Protein AF-0000000067436167 (afdb_homodimer)

pLDDT: mean 97.57, std 2.65, range [76.56, 98.94]

InterPro domains:
  IPR011008 Dimeric alpha-beta barrel [SSF54909] (1-97)
  IPR051807 Secondary metabolite biosynthesis-associated protein [PTHR33606] (2-101)

Organism: Komagataella phaffii (strain GS115 / ATCC 20864) (NCBI:txid644223)

Secondary structure (DSSP, 8-state):
-EEEEEEEEBPTT---GGGHHHHHHTHHHHHHTTSEEEEEEEEEEE-TTS-EEEEEEEEEEEEESSHHHHHHHHHTSHHHHTT-B-GGG-EEEEEEEEEE--BPPP-/-EEEEEEEEBPTT---GGGHHHHHHTHHHHHHTTSEEEEEEEEEEE-TTS-EEEEEEEEEEEEESSHHHHHHHHHTSHHHHTT-B-GGG-EEEEEEEEEE--BPPP-

Solvent-accessible surface area (backbone atoms only — not comparable to full-atom values): 11418 Å² total; per-residue (Å²): 129,34,38,30,38,35,40,33,38,45,36,88,92,58,77,65,71,86,53,40,68,64,45,56,64,53,46,59,62,38,43,72,73,54,34,40,42,28,34,29,40,27,19,76,32,61,45,97,87,66,42,75,32,62,81,37,31,37,37,37,30,34,51,32,82,42,71,65,55,47,50,52,58,54,52,69,36,58,47,40,70,70,61,34,36,33,70,92,71,46,46,74,26,35,33,50,75,49,32,27,53,61,38,70,64,83,130,128,35,40,30,39,35,41,35,37,45,36,89,91,59,78,64,71,85,52,39,68,64,45,57,64,51,46,59,62,36,43,72,72,54,34,40,43,28,35,29,38,28,18,75,34,60,44,99,87,66,41,74,32,62,82,39,32,35,37,36,30,35,51,32,82,42,71,66,56,47,51,52,58,54,52,69,36,58,46,40,69,69,60,33,35,34,69,92,72,46,46,72,25,36,36,51,73,50,34,28,53,60,38,72,63,84,131

Radius of gyration: 16.65 Å; Cα contacts (8 Å, |Δi|>4): 448; chains: 2; bounding box: 46×45×44 Å

Sequence (214 aa):
MVEWLAIVYDKPGTDRTELRPLHLKDIPPAVESGIVTNAGAIYHGLDFEGKPSEFAGSAFNLVADTKEEALEFLKKDVYAKSGIWDVDNILIFPYGCAYRKGKDLPKMVEWLAIVYDKPGTDRTELRPLHLKDIPPAVESGIVTNAGAIYHGLDFEGKPSEFAGSAFNLVADTKEEALEFLKKDVYAKSGIWDVDNILIFPYGCAYRKGKDLPK

Foldseek 3Di:
DFKKKKWWFFDPPDDCVVCVVVQVVVVVVCVVVVFWDDKDWDAPAADPVRHGDHTGTMMTIGDDPDPVVVLVVVCPGPCNVVRGTPSVPMDMDGDDDPDDDDDDDDD/DFKKKKWWFFDPPDDCVVCVVVQVVVVVVCVVVVFWDDKDWDAPAADPVRHGDHTGTMMTIGDDPDPVVVLVVVCPGPCNVVRGTPSVPMDMDGDDDPDDDDDDDDD

Nearest PDB structures (foldseek):
  1mwq-assembly1_A  TM=8.202E-01  e=3.393E-07  Haemophilus influenzae
  4lbp-assembly1_A  TM=8.024E-01  e=1.086E-05  Burkholderia cepacia
  2ftr-assembly1_B  TM=4.428E-01  e=9.961E-04  Halalkalibacterium halodurans C-125
  1q53-assembly1_B  TM=4.754E-01  e=4.136E-03  Arabidopsis thaliana
  5xzq-assembly2_D  TM=4.438E-01  e=3.393E-02  Passiflora edulis

Structure (mmCIF, N/CA/C/O backbone):
data_AF-0000000067436167-model_v1
#
loop_
_entity.id
_entity.type
_entity.pdbx_description
1 polymer 'YCII-related domain-containing protein'
#
loop_
_atom_site.group_PDB
_atom_site.id
_atom_site.type_symbol
_atom_site.label_atom_id
_atom_site.label_alt_id
_atom_site.label_comp_id
_atom_site.label_asym_id
_atom_site.label_entity_id
_atom_site.label_seq_id
_atom_site.pdbx_PDB_ins_code
_atom_site.Cartn_x
_atom_site.Cartn_y
_atom_site.Cartn_z
_atom_site.occupancy
_atom_site.B_iso_or_equiv
_atom_site.auth_seq_id
_atom_site.auth_comp_id
_atom_site.auth_asym_id
_atom_site.auth_atom_id
_atom_site.pdbx_PDB_model_num
ATOM 1 N N . MET A 1 1 ? -18.641 2.875 -2.992 1 87.75 1 MET A N 1
ATOM 2 C CA . MET A 1 1 ? -17.5 1.962 -3.125 1 87.75 1 MET A CA 1
ATOM 3 C C . MET A 1 1 ? -16.297 2.48 -2.359 1 87.75 1 MET A C 1
ATOM 5 O O . MET A 1 1 ? -16.125 3.691 -2.197 1 87.75 1 MET A O 1
ATOM 9 N N . VAL A 1 2 ? -15.602 1.532 -1.61 1 96.94 2 VAL A N 1
ATOM 10 C CA . VAL A 1 2 ? -14.438 1.83 -0.786 1 96.94 2 VAL A CA 1
ATOM 11 C C . VAL A 1 2 ? -13.195 1.204 -1.406 1 96.94 2 VAL A C 1
ATOM 13 O O . VAL A 1 2 ? -13.234 0.076 -1.902 1 96.94 2 VAL A O 1
ATOM 16 N N . GLU A 1 3 ? -12.156 1.999 -1.478 1 98.69 3 GLU A N 1
ATOM 17 C CA . GLU A 1 3 ? -10.859 1.419 -1.825 1 98.69 3 GLU A CA 1
ATOM 18 C C . GLU A 1 3 ? -10.125 0.933 -0.582 1 98.69 3 GLU A C 1
ATOM 20 O O . GLU A 1 3 ? -10.156 1.585 0.463 1 98.69 3 GLU A O 1
ATOM 25 N N . TRP A 1 4 ? -9.508 -0.199 -0.718 1 98.94 4 TRP A N 1
ATOM 26 C CA . TRP A 1 4 ? -8.758 -0.836 0.36 1 98.94 4 TRP A CA 1
ATOM 27 C C . TRP A 1 4 ? -7.285 -0.993 -0.017 1 98.94 4 TRP A C 1
ATOM 29 O O . TRP A 1 4 ? -6.961 -1.247 -1.179 1 98.94 4 TRP A O 1
ATOM 39 N N . LEU A 1 5 ? -6.41 -0.777 0.929 1 98.94 5 LEU A N 1
ATOM 40 C CA . LEU A 1 5 ? -5.02 -1.211 0.846 1 98.94 5 LEU A CA 1
ATOM 41 C C . LEU A 1 5 ? -4.809 -2.51 1.616 1 98.94 5 LEU A C 1
ATOM 43 O O . LEU A 1 5 ? -5.152 -2.598 2.799 1 98.94 5 LEU A O 1
ATOM 47 N N . ALA A 1 6 ? -4.273 -3.479 0.939 1 98.94 6 ALA A N 1
ATOM 48 C CA . ALA A 1 6 ? -4.012 -4.773 1.564 1 98.94 6 ALA A CA 1
ATOM 49 C C . ALA A 1 6 ? -2.553 -5.184 1.376 1 98.94 6 ALA A C 1
ATOM 51 O O . ALA A 1 6 ? -1.982 -5 0.298 1 98.94 6 ALA A O 1
ATOM 52 N N . ILE A 1 7 ? -1.938 -5.672 2.424 1 98.94 7 ILE A N 1
ATOM 53 C CA . ILE A 1 7 ? -0.637 -6.328 2.387 1 98.94 7 ILE A CA 1
ATOM 54 C C . ILE A 1 7 ? -0.767 -7.762 2.898 1 98.94 7 ILE A C 1
ATOM 56 O O . ILE A 1 7 ? -1.223 -7.988 4.023 1 98.94 7 ILE A O 1
ATOM 60 N N . VAL A 1 8 ? -0.422 -8.641 2.084 1 98.94 8 VAL A N 1
ATOM 61 C CA . VAL A 1 8 ? -0.468 -10.047 2.465 1 98.94 8 VAL A CA 1
ATOM 62 C C . VAL A 1 8 ? 0.931 -10.656 2.381 1 98.94 8 VAL A C 1
ATOM 64 O O . VAL A 1 8 ? 1.516 -10.734 1.297 1 98.94 8 VAL A O 1
ATOM 67 N N . TYR A 1 9 ? 1.412 -11.109 3.527 1 98.88 9 TYR A N 1
ATOM 68 C CA . TYR A 1 9 ? 2.742 -11.703 3.592 1 98.88 9 TYR A CA 1
ATOM 69 C C . TYR A 1 9 ? 2.721 -13.141 3.098 1 98.88 9 TYR A C 1
ATOM 71 O O . TYR A 1 9 ? 1.723 -13.852 3.264 1 98.88 9 TYR A O 1
ATOM 79 N N . ASP A 1 10 ? 3.828 -13.516 2.521 1 98.88 10 ASP A N 1
ATOM 80 C CA . ASP A 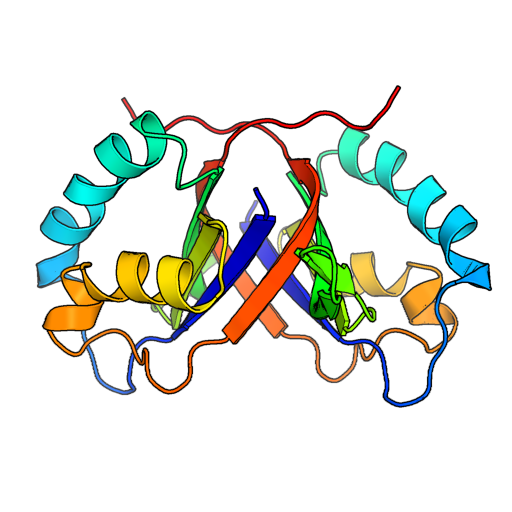1 10 ? 4.055 -14.945 2.344 1 98.88 10 ASP A CA 1
ATOM 81 C C . ASP A 1 10 ? 4.34 -15.625 3.682 1 98.88 10 ASP A C 1
ATOM 83 O O . ASP A 1 10 ? 5.016 -15.055 4.539 1 98.88 10 ASP A O 1
ATOM 87 N N . LYS A 1 11 ? 3.846 -16.859 3.824 1 98.56 11 LYS A N 1
ATOM 88 C C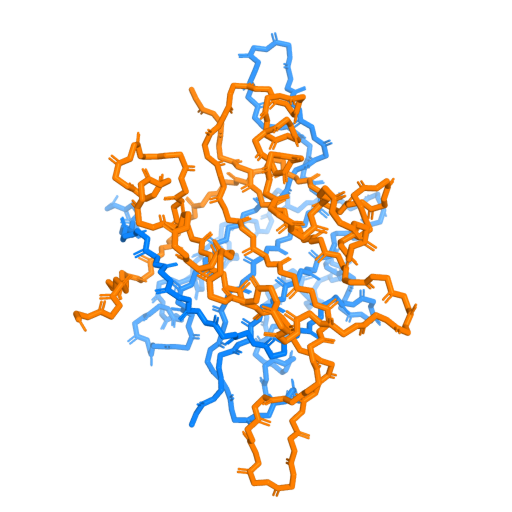A . LYS A 1 11 ? 4.215 -17.641 5.0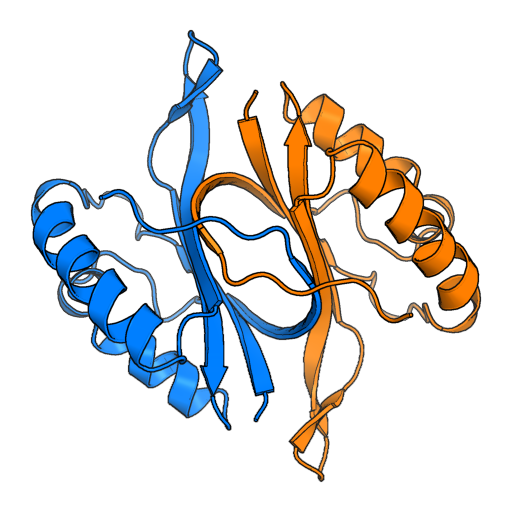04 1 98.56 11 LYS A CA 1
ATOM 89 C C . LYS A 1 11 ? 5.699 -17.984 4.996 1 98.56 11 LYS A C 1
ATOM 91 O O . LYS A 1 11 ? 6.289 -18.203 3.934 1 98.56 11 LYS A O 1
ATOM 96 N N . PRO A 1 12 ? 6.27 -17.984 6.262 1 97.12 12 PRO A N 1
ATOM 97 C CA . PRO A 1 12 ? 7.688 -18.359 6.32 1 97.12 12 PRO A CA 1
ATOM 98 C C . PRO A 1 12 ? 7.973 -19.703 5.664 1 97.12 12 PRO A C 1
ATOM 100 O O . PRO A 1 12 ? 7.203 -20.656 5.836 1 97.12 12 PRO A O 1
ATOM 103 N N . GLY A 1 13 ? 9.016 -19.766 4.809 1 95.62 13 GLY A N 1
ATOM 104 C CA . GLY A 1 13 ? 9.484 -21.016 4.254 1 95.62 13 GLY A CA 1
ATOM 105 C C . GLY A 1 13 ? 8.781 -21.406 2.967 1 95.62 13 GLY A C 1
ATOM 106 O O . GLY A 1 13 ? 9.039 -22.469 2.408 1 95.62 13 GLY A O 1
ATOM 107 N N . THR A 1 14 ? 7.898 -20.594 2.48 1 97.12 14 THR A N 1
ATOM 108 C CA . THR A 1 14 ? 7.191 -20.906 1.244 1 97.12 14 THR A CA 1
ATOM 109 C C . THR A 1 14 ? 7.945 -20.359 0.035 1 97.12 14 THR A C 1
ATOM 111 O O . THR A 1 14 ? 8.758 -19.453 0.164 1 97.12 14 THR A O 1
ATOM 114 N N . ASP A 1 15 ? 7.734 -21.062 -1.064 1 96.38 15 ASP A N 1
ATOM 115 C CA . ASP A 1 15 ? 8.258 -20.641 -2.361 1 96.38 15 ASP A CA 1
ATOM 116 C C . ASP A 1 15 ? 7.121 -20.422 -3.361 1 96.38 15 ASP A C 1
ATOM 118 O O . ASP A 1 15 ? 6.449 -21.375 -3.766 1 96.38 15 ASP A O 1
ATOM 122 N N . ARG A 1 16 ? 6.98 -19.188 -3.762 1 98 16 ARG A N 1
ATOM 123 C CA . ARG A 1 16 ? 5.828 -18.859 -4.59 1 98 16 ARG A CA 1
ATOM 124 C C . ARG A 1 16 ? 6.168 -18.953 -6.07 1 98 16 ARG A C 1
ATOM 126 O O . ARG A 1 16 ? 5.301 -18.781 -6.926 1 98 16 ARG A O 1
ATOM 133 N N . THR A 1 17 ? 7.316 -19.344 -6.449 1 96.75 17 THR A N 1
ATOM 134 C CA . THR A 1 17 ? 7.844 -19.234 -7.809 1 96.75 17 THR A CA 1
ATOM 135 C C . THR A 1 17 ? 7.051 -20.109 -8.766 1 96.75 17 THR A C 1
ATOM 137 O O . THR A 1 17 ? 6.695 -19.672 -9.867 1 96.75 17 THR A O 1
ATOM 140 N N . GLU A 1 18 ? 6.75 -21.266 -8.352 1 97 18 GLU A N 1
ATOM 141 C CA . GLU A 1 18 ? 6.113 -22.219 -9.25 1 97 18 GLU A CA 1
ATOM 142 C C . GLU A 1 18 ? 4.684 -21.797 -9.586 1 97 18 GLU A C 1
ATOM 144 O O . GLU A 1 18 ? 4.168 -22.125 -10.648 1 97 18 GLU A O 1
ATOM 149 N N . LEU A 1 19 ? 4.012 -21.109 -8.727 1 98.31 19 LEU A N 1
ATOM 150 C CA . LEU A 1 19 ? 2.613 -20.734 -8.914 1 98.31 19 LEU A CA 1
ATOM 151 C C . LEU A 1 19 ? 2.494 -19.328 -9.484 1 98.31 19 LEU A C 1
ATOM 153 O O . LEU A 1 19 ? 1.39 -18.859 -9.766 1 98.31 19 LEU A O 1
ATOM 157 N N . ARG A 1 20 ? 3.613 -18.703 -9.711 1 97.94 20 ARG A N 1
ATOM 158 C CA . ARG A 1 20 ? 3.627 -17.297 -10.117 1 97.94 20 ARG A CA 1
ATOM 159 C C . ARG A 1 20 ? 2.902 -17.109 -11.445 1 97.94 20 ARG A C 1
ATOM 161 O O . ARG A 1 20 ? 2.08 -16.203 -11.586 1 97.94 20 ARG A O 1
ATOM 168 N N . PRO A 1 21 ? 3.107 -18 -12.477 1 98 21 PRO A N 1
ATOM 169 C CA . PRO A 1 21 ? 2.381 -17.797 -13.734 1 98 21 PRO A CA 1
ATOM 170 C C . PRO A 1 21 ? 0.866 -17.828 -13.555 1 98 21 PRO A C 1
ATOM 172 O O . PRO A 1 21 ? 0.149 -17.047 -14.172 1 98 21 PRO A O 1
ATOM 175 N N . LEU A 1 22 ? 0.401 -18.688 -12.727 1 98.06 22 LEU A N 1
ATOM 176 C CA . LEU A 1 22 ? -1.032 -18.781 -12.469 1 98.06 22 LEU A CA 1
ATOM 177 C C . LEU A 1 22 ? -1.524 -17.547 -11.711 1 98.06 22 LEU A C 1
ATOM 179 O O . LEU A 1 22 ? -2.604 -17.016 -12.008 1 98.06 22 LEU A O 1
ATOM 183 N N . HIS A 1 23 ? -0.803 -17.109 -10.75 1 98.38 23 HIS A N 1
ATOM 184 C CA . HIS A 1 23 ? -1.122 -15.883 -10.016 1 98.38 23 HIS A CA 1
ATOM 185 C C . HIS A 1 23 ? -1.216 -14.688 -10.961 1 98.38 23 HIS A C 1
ATOM 187 O O . HIS A 1 23 ? -2.191 -13.938 -10.922 1 98.38 23 HIS A O 1
ATOM 193 N N . LEU A 1 24 ? -0.212 -14.57 -11.797 1 97.56 24 LEU A N 1
ATOM 194 C CA . LEU A 1 24 ? -0.12 -13.414 -12.68 1 97.56 24 LEU A CA 1
ATOM 195 C C . LEU A 1 24 ? -1.246 -13.422 -13.703 1 97.56 24 LEU A C 1
ATOM 197 O O . LEU A 1 24 ? -1.727 -12.359 -14.117 1 97.56 24 LEU A O 1
ATOM 201 N N . LYS A 1 25 ? -1.684 -14.578 -14.109 1 96.62 25 LYS A N 1
ATOM 202 C CA . LYS A 1 25 ? -2.75 -14.711 -15.094 1 96.62 25 LYS A CA 1
ATOM 203 C C . LYS A 1 25 ? -4.059 -14.125 -14.578 1 96.62 25 LYS A C 1
ATOM 205 O O . LYS A 1 25 ? -4.926 -13.734 -15.359 1 96.62 25 LYS A O 1
ATOM 210 N N . ASP A 1 26 ? -4.215 -14.039 -13.328 1 95.81 26 ASP A N 1
ATOM 211 C CA . ASP A 1 26 ? -5.461 -13.578 -12.719 1 95.81 26 ASP A CA 1
ATOM 212 C C . ASP A 1 26 ? -5.48 -12.062 -12.578 1 95.81 26 ASP A C 1
ATOM 214 O O . ASP A 1 26 ? -6.523 -11.469 -12.289 1 95.81 26 ASP A O 1
ATOM 218 N N . ILE A 1 27 ? -4.359 -11.367 -12.859 1 96.5 27 ILE A N 1
ATOM 219 C CA . ILE A 1 27 ? -4.238 -9.93 -12.609 1 96.5 27 ILE A CA 1
ATOM 220 C C . ILE A 1 27 ? -4.98 -9.156 -13.695 1 96.5 27 ILE A C 1
ATOM 222 O O . ILE A 1 27 ? -5.789 -8.273 -13.391 1 96.5 27 ILE A O 1
ATOM 226 N N . PRO A 1 28 ? -4.816 -9.57 -14.992 1 97.31 28 PRO A N 1
ATOM 227 C CA . PRO A 1 28 ? -5.469 -8.766 -16.031 1 97.31 28 PRO A CA 1
ATOM 228 C C . PRO A 1 28 ? -6.988 -8.734 -15.891 1 97.31 28 PRO A C 1
ATOM 230 O O . PRO A 1 28 ? -7.586 -7.66 -15.891 1 97.31 28 PRO A O 1
ATOM 233 N N . PRO A 1 29 ? -7.664 -9.883 -15.672 1 97.56 29 PRO A N 1
ATOM 234 C CA . PRO A 1 29 ? -9.117 -9.805 -15.492 1 97.56 29 PRO A CA 1
ATOM 235 C C . PRO A 1 29 ? -9.516 -8.969 -14.281 1 97.56 29 PRO A C 1
ATOM 237 O O . PRO A 1 29 ? -10.555 -8.297 -14.305 1 97.56 29 PRO A O 1
ATOM 240 N N . ALA A 1 30 ? -8.781 -9.016 -13.234 1 97.31 30 ALA A N 1
ATOM 241 C CA . ALA A 1 30 ? -9.062 -8.242 -12.023 1 97.31 30 ALA A CA 1
ATOM 242 C C . ALA A 1 30 ? -8.938 -6.746 -12.289 1 97.31 30 ALA A C 1
ATOM 244 O O . ALA A 1 30 ? -9.719 -5.949 -11.773 1 97.31 30 ALA A O 1
ATOM 245 N N . VAL A 1 31 ? -7.949 -6.367 -13.062 1 97.5 31 VAL A N 1
ATOM 246 C CA . VAL A 1 31 ? -7.742 -4.98 -13.469 1 97.5 31 VAL A CA 1
ATOM 247 C C . VAL A 1 31 ? -8.891 -4.527 -14.367 1 97.5 31 VAL A C 1
ATOM 249 O O . VAL A 1 31 ? -9.461 -3.449 -14.172 1 97.5 31 VAL A O 1
ATOM 252 N N . GLU A 1 32 ? -9.281 -5.34 -15.289 1 97.31 32 GLU A N 1
ATOM 253 C CA . GLU A 1 32 ? -10.328 -5.02 -16.25 1 97.31 32 GLU A CA 1
ATOM 254 C C . GLU A 1 32 ? -11.68 -4.844 -15.562 1 97.31 32 GLU A C 1
ATOM 256 O O . GLU A 1 32 ? -12.477 -3.99 -15.961 1 97.31 32 GLU A O 1
ATOM 261 N N . SER A 1 33 ? -11.93 -5.602 -14.578 1 97.12 33 SER A N 1
ATOM 262 C CA . SER A 1 33 ? -13.195 -5.523 -13.852 1 97.12 33 SER A CA 1
ATOM 263 C C . SER A 1 33 ? -13.273 -4.25 -13.016 1 97.12 33 SER A C 1
ATOM 265 O O . SER A 1 33 ? -14.352 -3.875 -12.547 1 97.12 33 SER A O 1
ATOM 267 N N . GLY A 1 34 ? -12.109 -3.668 -12.719 1 96.94 34 GLY A N 1
ATOM 268 C CA . GLY A 1 34 ? -12.055 -2.443 -11.938 1 96.94 34 GLY A CA 1
ATOM 269 C C . GLY A 1 34 ? -11.82 -2.689 -10.453 1 96.94 34 GLY A C 1
ATOM 270 O O . GLY A 1 34 ? -11.695 -1.743 -9.68 1 96.94 34 GLY A O 1
ATOM 271 N N . ILE A 1 35 ? -11.734 -3.92 -10.047 1 98.06 35 ILE A N 1
ATOM 272 C CA . ILE A 1 35 ? -11.594 -4.227 -8.633 1 98.06 35 ILE A CA 1
ATOM 273 C C . ILE A 1 35 ? -10.18 -3.887 -8.164 1 98.06 35 ILE A C 1
ATOM 275 O O . ILE A 1 35 ? -9.992 -3.379 -7.059 1 98.06 35 ILE A O 1
ATOM 279 N N . VAL A 1 36 ? -9.18 -4.172 -8.992 1 98.62 36 VAL A N 1
ATOM 280 C CA . VAL A 1 36 ? -7.797 -3.887 -8.633 1 98.62 36 VAL A CA 1
ATOM 281 C C . VAL A 1 36 ? -7.379 -2.539 -9.219 1 98.62 36 VAL A C 1
ATOM 283 O O . VAL A 1 36 ? -7.477 -2.324 -10.43 1 98.62 36 VAL A O 1
ATOM 286 N N . THR A 1 37 ? -6.918 -1.661 -8.383 1 98.69 37 THR A N 1
ATOM 287 C CA . THR A 1 37 ? -6.48 -0.35 -8.852 1 98.69 37 THR A CA 1
ATOM 288 C C . THR A 1 37 ? -4.969 -0.204 -8.711 1 98.69 37 THR A C 1
ATOM 290 O O . THR A 1 37 ? -4.367 0.683 -9.32 1 98.69 37 THR A O 1
ATOM 293 N N . ASN A 1 38 ? -4.305 -0.963 -7.945 1 98.81 38 ASN A N 1
ATOM 294 C CA . ASN A 1 38 ? -2.861 -1.04 -7.762 1 98.81 38 ASN A CA 1
ATOM 295 C C . ASN A 1 38 ? -2.434 -2.412 -7.254 1 98.81 38 ASN A C 1
ATOM 297 O O . ASN A 1 38 ? -3.07 -2.975 -6.359 1 98.81 38 ASN A O 1
ATOM 301 N N . ALA A 1 39 ? -1.398 -2.979 -7.816 1 98.75 39 ALA A N 1
ATOM 302 C CA . ALA A 1 39 ? -0.946 -4.301 -7.387 1 98.75 39 ALA A CA 1
ATOM 303 C C . ALA A 1 39 ? 0.546 -4.48 -7.652 1 98.75 39 ALA A C 1
ATOM 305 O O . ALA A 1 39 ? 1.08 -3.945 -8.625 1 98.75 39 ALA A O 1
ATOM 306 N N . GLY A 1 40 ? 1.161 -5.27 -6.789 1 98.56 40 GLY A N 1
ATOM 307 C CA . GLY A 1 40 ? 2.572 -5.578 -6.957 1 98.56 40 GLY A CA 1
ATOM 308 C C . GLY A 1 40 ? 3.111 -6.504 -5.883 1 98.56 40 GLY A C 1
ATOM 309 O O . GLY A 1 40 ? 2.41 -6.82 -4.918 1 98.56 40 GLY A O 1
ATOM 310 N N . ALA A 1 41 ? 4.305 -6.918 -6.016 1 98.69 41 ALA A N 1
ATOM 311 C CA . ALA A 1 41 ? 5.004 -7.738 -5.031 1 98.69 41 ALA A CA 1
ATOM 312 C C . ALA A 1 41 ? 5.801 -6.867 -4.059 1 98.69 41 ALA A C 1
ATOM 314 O O . ALA A 1 41 ? 6.328 -5.82 -4.441 1 98.69 41 ALA A O 1
ATOM 315 N N . ILE A 1 42 ? 5.84 -7.309 -2.836 1 98.88 42 ILE A N 1
ATOM 316 C CA . ILE A 1 42 ? 6.75 -6.711 -1.867 1 98.88 42 ILE A CA 1
ATOM 317 C C . ILE A 1 42 ? 7.918 -7.656 -1.605 1 98.88 42 ILE A C 1
ATOM 319 O O . ILE A 1 42 ? 7.777 -8.875 -1.721 1 98.88 42 ILE A O 1
ATOM 323 N N . TYR A 1 43 ? 9.055 -7.078 -1.243 1 98.69 43 TYR A N 1
ATOM 324 C CA . TYR A 1 43 ? 10.281 -7.836 -1.054 1 98.69 43 TYR A CA 1
ATOM 325 C C . TYR A 1 43 ? 10.93 -7.5 0.286 1 98.69 43 TYR A C 1
ATOM 327 O O . TYR A 1 43 ? 10.664 -6.445 0.864 1 98.69 43 TYR A O 1
ATOM 335 N N . HIS A 1 44 ? 11.766 -8.375 0.787 1 98.06 44 HIS A N 1
ATOM 336 C CA . HIS A 1 44 ? 12.43 -8.188 2.072 1 98.06 44 HIS A CA 1
ATOM 337 C C . HIS A 1 44 ? 13.555 -7.16 1.968 1 98.06 44 HIS A C 1
ATOM 339 O O . HIS A 1 44 ? 13.938 -6.547 2.969 1 98.06 44 HIS A O 1
ATOM 345 N N . GLY A 1 45 ? 14.094 -7.078 0.764 1 97.62 45 GLY A N 1
ATOM 346 C CA . GLY A 1 45 ? 15.211 -6.164 0.596 1 97.62 45 GLY A CA 1
ATOM 347 C C . GLY A 1 45 ? 15.711 -6.094 -0.834 1 97.62 45 GLY A C 1
ATOM 348 O O . GLY A 1 45 ? 14.961 -6.348 -1.775 1 97.62 45 GLY A O 1
ATOM 349 N N . LEU A 1 46 ? 16.859 -5.52 -0.976 1 97.62 46 LEU A N 1
ATOM 350 C CA . LEU A 1 46 ? 17.562 -5.418 -2.258 1 97.62 46 LEU A CA 1
ATOM 351 C C . LEU A 1 46 ? 18.734 -6.379 -2.314 1 97.62 46 LEU A C 1
ATOM 353 O O . LEU A 1 46 ? 19.375 -6.656 -1.289 1 97.62 46 LEU A O 1
ATOM 357 N N . ASP A 1 47 ? 19.062 -6.875 -3.486 1 96.31 47 ASP A N 1
ATOM 358 C CA . ASP A 1 47 ? 20.25 -7.707 -3.65 1 96.31 47 ASP A CA 1
ATOM 359 C C . ASP A 1 47 ? 21.484 -6.848 -3.895 1 96.31 47 ASP A C 1
ATOM 361 O O . ASP A 1 47 ? 21.438 -5.625 -3.76 1 96.31 47 ASP A O 1
ATOM 365 N N . PHE A 1 48 ? 22.609 -7.508 -4.137 1 95.12 48 PHE A N 1
ATOM 366 C CA . PHE A 1 48 ? 23.891 -6.836 -4.25 1 95.12 48 PHE A CA 1
ATOM 367 C C . PHE A 1 48 ? 23.891 -5.852 -5.414 1 95.12 48 PHE A C 1
ATOM 369 O O . PHE A 1 48 ? 24.703 -4.922 -5.453 1 95.12 48 PHE A O 1
ATOM 376 N N . GLU A 1 49 ? 22.984 -5.953 -6.441 1 95.44 49 GLU A N 1
ATOM 377 C CA . GLU A 1 49 ? 22.875 -5.074 -7.602 1 95.44 49 GLU A CA 1
ATOM 378 C C . GLU A 1 49 ? 21.844 -3.982 -7.375 1 95.44 49 GLU A C 1
ATOM 380 O O . GLU A 1 49 ? 21.562 -3.182 -8.273 1 95.44 49 GLU A O 1
ATOM 385 N N . GLY A 1 50 ? 21.219 -3.998 -6.234 1 95.31 50 GLY A N 1
ATOM 386 C CA . GLY A 1 50 ? 20.234 -2.977 -5.926 1 95.31 50 GLY A CA 1
ATOM 387 C C . GLY A 1 50 ? 18.859 -3.309 -6.449 1 95.31 50 GLY A C 1
ATOM 388 O O . GLY A 1 50 ? 18.016 -2.414 -6.629 1 95.31 50 GLY A O 1
ATOM 389 N N . LYS A 1 51 ? 18.641 -4.59 -6.699 1 96.75 51 LYS A N 1
ATOM 390 C CA . LYS A 1 51 ? 17.328 -5.027 -7.199 1 96.75 51 LYS A CA 1
ATOM 391 C C . LYS A 1 51 ? 16.531 -5.703 -6.094 1 96.75 51 LYS A C 1
ATOM 393 O O . LYS A 1 51 ? 17.078 -6.418 -5.258 1 96.75 51 LYS A O 1
ATOM 398 N N . PRO A 1 52 ? 15.203 -5.445 -6.137 1 97.81 52 PRO A N 1
ATOM 399 C CA . PRO A 1 52 ? 14.375 -6.148 -5.152 1 97.81 52 PRO A CA 1
ATOM 400 C C . PRO A 1 52 ? 14.625 -7.656 -5.145 1 97.81 52 PRO A C 1
ATOM 402 O O . PRO A 1 52 ? 14.734 -8.273 -6.211 1 97.81 52 PRO A O 1
ATOM 405 N N . SER A 1 53 ? 14.711 -8.125 -3.893 1 96.12 53 SER A N 1
ATOM 406 C CA . SER A 1 53 ? 15.047 -9.539 -3.779 1 96.12 53 SER A CA 1
ATOM 407 C C . SER A 1 53 ? 14.352 -10.18 -2.58 1 96.12 53 SER A C 1
ATOM 409 O O . SER A 1 53 ? 14.203 -9.539 -1.536 1 96.12 53 SER A O 1
ATOM 411 N N . GLU A 1 54 ? 14.047 -11.508 -2.838 1 96.25 54 GLU A N 1
ATOM 412 C CA . GLU A 1 54 ? 13.414 -12.328 -1.812 1 96.25 54 GLU A CA 1
ATOM 413 C C . GLU A 1 54 ? 11.984 -11.859 -1.535 1 96.25 54 GLU A C 1
ATOM 415 O O . GLU A 1 54 ? 11.773 -10.969 -0.708 1 96.25 54 GLU A O 1
ATOM 420 N N . PHE A 1 55 ? 11.078 -12.555 -2.088 1 98.5 55 PHE A N 1
ATOM 421 C CA . PHE A 1 55 ? 9.664 -12.203 -1.948 1 98.5 55 PHE A CA 1
ATOM 422 C C . PHE A 1 55 ? 9.258 -12.172 -0.48 1 98.5 55 PHE A C 1
ATOM 424 O O . PHE A 1 55 ? 9.602 -13.078 0.285 1 98.5 55 PHE A O 1
ATOM 431 N N . ALA A 1 56 ? 8.523 -11.141 -0.124 1 98.62 56 ALA A N 1
ATOM 432 C CA . ALA A 1 56 ? 7.949 -11.039 1.215 1 98.62 56 ALA A CA 1
ATOM 433 C C . ALA A 1 56 ? 6.441 -11.25 1.182 1 98.62 56 ALA A C 1
ATOM 435 O O . ALA A 1 56 ? 5.828 -11.555 2.207 1 98.62 56 ALA A O 1
ATOM 436 N N . GLY A 1 57 ? 5.801 -11.023 0.051 1 98.88 57 GLY A N 1
ATOM 437 C CA . GLY A 1 57 ? 4.355 -11.07 -0.119 1 98.88 57 GLY A CA 1
ATOM 438 C C . GLY A 1 57 ? 3.861 -10.188 -1.252 1 98.88 57 GLY A C 1
ATOM 439 O O . GLY A 1 57 ? 4.531 -10.055 -2.279 1 98.88 57 GLY A O 1
ATOM 440 N N . SER A 1 58 ? 2.641 -9.719 -1.093 1 98.94 58 SER A N 1
ATOM 441 C CA . SER A 1 58 ? 1.99 -8.906 -2.119 1 98.94 58 SER A CA 1
ATOM 442 C C . SER A 1 58 ? 1.224 -7.742 -1.503 1 98.94 58 SER A C 1
ATOM 444 O O . SER A 1 58 ? 0.859 -7.785 -0.326 1 98.94 58 SER A O 1
ATOM 446 N N . ALA A 1 59 ? 1.082 -6.781 -2.291 1 98.88 59 ALA A N 1
ATOM 447 C CA . ALA A 1 59 ? 0.243 -5.648 -1.908 1 98.88 59 ALA A CA 1
ATOM 448 C C . ALA A 1 59 ? -0.767 -5.32 -3.004 1 98.88 59 ALA A C 1
ATOM 450 O O . ALA A 1 59 ? -0.462 -5.434 -4.195 1 98.88 59 ALA A O 1
ATOM 451 N N . PHE A 1 60 ? -1.967 -4.863 -2.561 1 98.88 60 PHE A N 1
ATOM 452 C CA . PHE A 1 60 ? -3.045 -4.492 -3.467 1 98.88 60 PHE A CA 1
ATOM 453 C C . PHE A 1 60 ? -3.754 -3.236 -2.98 1 98.88 60 PHE A C 1
ATOM 455 O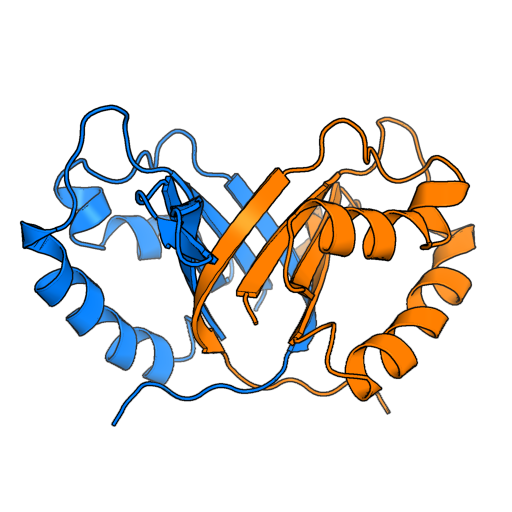 O . PHE A 1 60 ? -3.924 -3.039 -1.774 1 98.88 60 PHE A O 1
ATOM 462 N N . ASN A 1 61 ? -4.105 -2.404 -3.883 1 98.88 61 ASN A N 1
ATOM 463 C CA . ASN A 1 61 ? -5.316 -1.61 -3.703 1 98.88 61 ASN A CA 1
ATOM 464 C C . ASN A 1 61 ? -6.508 -2.238 -4.414 1 98.88 61 ASN A C 1
ATOM 466 O O . ASN A 1 61 ? -6.414 -2.609 -5.586 1 98.88 61 ASN A O 1
ATOM 470 N N . LEU A 1 62 ? -7.613 -2.35 -3.691 1 98.31 62 LEU A N 1
ATOM 471 C CA . LEU A 1 62 ? -8.828 -3.008 -4.148 1 98.31 62 LEU A CA 1
ATOM 472 C C . LEU A 1 62 ? -10.047 -2.125 -3.895 1 98.31 62 LEU A C 1
ATOM 474 O O . LEU A 1 62 ? -10.133 -1.461 -2.861 1 98.31 62 LEU A O 1
ATOM 478 N N . VAL A 1 63 ? -10.977 -2.299 -4.875 1 98.56 63 VAL A N 1
ATOM 479 C CA . VAL A 1 63 ? -12.266 -1.649 -4.66 1 98.56 63 VAL A CA 1
ATOM 480 C C . VAL A 1 63 ? -13.312 -2.688 -4.246 1 98.56 63 VAL A C 1
ATOM 482 O O . VAL A 1 63 ? -13.523 -3.676 -4.953 1 98.56 63 VAL A O 1
ATOM 485 N N . ALA A 1 64 ? -13.898 -2.514 -3.104 1 98 64 ALA A N 1
ATOM 486 C CA . ALA A 1 64 ? -14.945 -3.379 -2.555 1 98 64 ALA A CA 1
ATOM 487 C C . ALA A 1 64 ? -15.812 -2.619 -1.559 1 98 64 ALA A C 1
ATOM 489 O O . ALA A 1 64 ? -15.352 -1.69 -0.897 1 98 64 ALA A O 1
ATOM 490 N N . ASP A 1 65 ? -16.984 -3.074 -1.381 1 96.75 65 ASP A N 1
ATOM 491 C CA . ASP A 1 65 ? -17.906 -2.367 -0.491 1 96.75 65 ASP A CA 1
ATOM 492 C C . ASP A 1 65 ? -17.594 -2.666 0.973 1 96.75 65 ASP A C 1
ATOM 494 O O . ASP A 1 65 ? -17.844 -1.838 1.85 1 96.75 65 ASP A O 1
ATOM 498 N N . THR A 1 66 ? -17.109 -3.902 1.217 1 96.5 66 THR A N 1
ATOM 499 C CA . THR A 1 66 ? -16.812 -4.293 2.59 1 96.5 66 THR A CA 1
ATOM 500 C C . THR A 1 66 ? -15.422 -4.934 2.68 1 96.5 66 THR A C 1
ATOM 502 O O . THR A 1 66 ? -14.859 -5.352 1.668 1 96.5 66 THR A O 1
ATOM 505 N N . LYS A 1 67 ? -14.961 -4.949 3.947 1 97.25 67 LYS A N 1
ATOM 506 C CA . LYS A 1 67 ? -13.711 -5.645 4.215 1 97.25 67 LYS A CA 1
ATOM 507 C C . LYS A 1 67 ? -13.797 -7.113 3.814 1 97.25 67 LYS A C 1
ATOM 509 O O . LYS A 1 67 ? -12.867 -7.66 3.225 1 97.25 67 LYS A O 1
ATOM 514 N N . GLU A 1 68 ? -14.906 -7.707 4.152 1 97.44 68 GLU A N 1
ATOM 515 C CA . GLU A 1 68 ? -15.125 -9.117 3.865 1 97.44 68 GLU A CA 1
ATOM 516 C C . GLU A 1 68 ? -15.055 -9.398 2.367 1 97.44 68 GLU A C 1
ATOM 518 O O . GLU A 1 68 ? -14.469 -10.398 1.94 1 97.44 68 GLU A O 1
ATOM 523 N N . GLU A 1 69 ? -15.641 -8.547 1.549 1 97.81 69 GLU A N 1
ATOM 524 C CA . GLU A 1 69 ? -15.602 -8.711 0.099 1 97.81 69 GLU A CA 1
ATOM 525 C C . GLU A 1 69 ? -14.172 -8.602 -0.432 1 97.81 69 GLU A C 1
ATOM 527 O O . GLU A 1 69 ? -13.781 -9.359 -1.328 1 97.81 69 GLU A O 1
ATOM 532 N N . ALA A 1 70 ? -13.398 -7.676 0.079 1 98.12 70 ALA A N 1
ATOM 533 C CA . ALA A 1 70 ? -11.992 -7.543 -0.309 1 98.12 70 ALA A CA 1
ATOM 534 C C . ALA A 1 70 ? -11.211 -8.805 0.034 1 98.12 70 ALA A C 1
ATOM 536 O O . ALA A 1 70 ? -10.438 -9.305 -0.785 1 98.12 70 ALA A O 1
ATOM 537 N N . LEU A 1 71 ? -11.461 -9.32 1.251 1 98.38 71 LEU A N 1
ATOM 538 C CA . LEU A 1 71 ? -10.781 -10.523 1.705 1 98.38 71 LEU A CA 1
ATOM 539 C C . LEU A 1 71 ? -11.164 -11.727 0.844 1 98.38 71 LEU A C 1
ATOM 541 O O . LEU A 1 71 ? -10.305 -12.539 0.493 1 98.38 71 LEU A O 1
ATOM 545 N N . GLU A 1 72 ? -12.414 -11.789 0.519 1 98.25 72 GLU A N 1
ATOM 546 C CA . GLU A 1 72 ? -12.883 -12.891 -0.312 1 98.25 72 GLU A CA 1
ATOM 547 C C . GLU A 1 72 ? -12.219 -12.867 -1.687 1 98.25 72 GLU A C 1
ATOM 549 O O . GLU A 1 72 ? -11.891 -13.922 -2.242 1 98.25 72 GLU A O 1
ATOM 554 N N . PHE A 1 73 ? -12.102 -11.711 -2.227 1 98.44 73 PHE A N 1
ATOM 555 C CA . PHE A 1 73 ? -11.414 -11.57 -3.504 1 98.44 73 PHE A CA 1
ATOM 556 C C . PHE A 1 73 ? -10.008 -12.148 -3.426 1 98.44 73 PHE A C 1
ATOM 558 O O . PHE A 1 73 ? -9.602 -12.938 -4.285 1 98.44 73 PHE A O 1
ATOM 565 N N . LEU A 1 74 ? -9.242 -11.844 -2.4 1 98.56 74 LEU A N 1
ATOM 566 C CA . LEU A 1 74 ? -7.855 -12.273 -2.262 1 98.56 74 LEU A CA 1
ATOM 567 C C . LEU A 1 74 ? -7.773 -13.773 -1.997 1 98.56 74 LEU A C 1
ATOM 569 O O . LEU A 1 74 ? -6.828 -14.43 -2.436 1 98.56 74 LEU A O 1
ATOM 573 N N . LYS A 1 75 ? -8.773 -14.281 -1.302 1 98.56 75 LYS A N 1
ATOM 574 C CA . LYS A 1 75 ? -8.781 -15.695 -0.945 1 98.56 75 LYS A CA 1
ATOM 575 C C . LYS A 1 75 ? -8.969 -16.578 -2.18 1 98.56 75 LYS A C 1
ATOM 577 O O . LYS A 1 75 ? -8.703 -17.781 -2.137 1 98.56 75 LYS A O 1
ATOM 582 N N . LYS A 1 76 ? -9.422 -16 -3.281 1 98.31 76 LYS A N 1
ATOM 583 C CA . LYS A 1 76 ? -9.633 -16.75 -4.52 1 98.31 76 LYS A CA 1
ATOM 584 C C . LYS A 1 76 ? -8.32 -16.953 -5.266 1 98.31 76 LYS A C 1
ATOM 586 O O . LYS A 1 76 ? -8.242 -17.797 -6.172 1 98.31 76 LYS A O 1
ATOM 591 N N . ASP A 1 77 ? -7.316 -16.234 -4.941 1 98.62 77 ASP A N 1
ATOM 592 C CA . ASP A 1 77 ? -6.031 -16.312 -5.629 1 98.62 77 ASP A CA 1
ATOM 593 C C . ASP A 1 77 ? -5.34 -17.641 -5.355 1 98.62 77 ASP A C 1
ATOM 595 O O . ASP A 1 77 ? -5.418 -18.172 -4.246 1 98.62 77 ASP A O 1
ATOM 599 N N . VAL A 1 78 ? -4.574 -18.156 -6.25 1 98.75 78 VAL A N 1
ATOM 600 C CA . VAL A 1 78 ? -3.863 -19.422 -6.145 1 98.75 78 VAL A CA 1
ATOM 601 C C . VAL A 1 78 ? -2.895 -19.375 -4.965 1 98.75 78 VAL A C 1
ATOM 603 O O . VAL A 1 78 ? -2.658 -20.391 -4.309 1 98.75 78 VAL A O 1
ATOM 606 N N . TYR A 1 79 ? -2.225 -18.234 -4.637 1 98.88 79 TYR A N 1
ATOM 607 C CA . TYR A 1 79 ? -1.317 -18.109 -3.504 1 98.88 79 TYR A CA 1
ATOM 608 C C . TYR A 1 79 ? -2.053 -18.328 -2.189 1 98.88 79 TYR A C 1
ATOM 610 O O . TYR A 1 79 ? -1.504 -18.922 -1.257 1 98.88 79 TYR A O 1
ATOM 618 N N . ALA A 1 80 ? -3.285 -17.844 -2.092 1 98.75 80 ALA A N 1
ATOM 619 C CA . ALA A 1 80 ? -4.102 -18.078 -0.904 1 98.75 80 ALA A CA 1
ATOM 620 C C . ALA A 1 80 ? -4.523 -19.531 -0.809 1 98.75 80 ALA A C 1
ATOM 622 O O . ALA A 1 80 ? -4.367 -20.172 0.239 1 98.75 80 ALA A O 1
ATOM 623 N N . LYS A 1 81 ? -4.957 -20.062 -1.861 1 98.62 81 LYS A N 1
ATOM 624 C CA . LYS A 1 81 ? -5.488 -21.422 -1.898 1 98.62 81 LYS A CA 1
ATOM 625 C C . LYS A 1 81 ? -4.387 -22.453 -1.637 1 98.62 81 LYS A C 1
ATOM 627 O O . LYS A 1 81 ? -4.652 -23.531 -1.107 1 98.62 81 LYS A O 1
ATOM 632 N N . SER A 1 82 ? -3.229 -22.141 -2.004 1 98.5 82 SER A N 1
ATOM 633 C CA . SER A 1 82 ? -2.127 -23.094 -1.896 1 98.5 82 SER A CA 1
ATOM 634 C C . SER A 1 82 ? -1.357 -22.906 -0.594 1 98.5 82 SER A C 1
ATOM 636 O O . SER A 1 82 ? -0.362 -23.594 -0.35 1 98.5 82 SER A O 1
ATOM 638 N N . GLY A 1 83 ? -1.732 -21.953 0.164 1 98.25 83 GLY A N 1
ATOM 639 C CA . GLY A 1 83 ? -1.133 -21.766 1.475 1 98.25 83 GLY A CA 1
ATOM 640 C C . GLY A 1 83 ? 0.158 -20.969 1.43 1 98.25 83 GLY A C 1
ATOM 641 O O . GLY A 1 83 ? 0.991 -21.078 2.332 1 98.25 83 GLY A O 1
ATOM 642 N N . ILE A 1 84 ? 0.367 -20.266 0.397 1 98.81 84 ILE A N 1
ATOM 643 C CA . ILE A 1 84 ? 1.548 -19.422 0.277 1 98.81 84 ILE A CA 1
ATOM 644 C C . ILE A 1 84 ? 1.331 -18.125 1.05 1 98.81 84 ILE A C 1
ATOM 646 O O . ILE A 1 84 ? 2.158 -17.75 1.882 1 98.81 84 ILE A O 1
ATOM 650 N N . TRP A 1 85 ? 0.251 -17.422 0.759 1 98.88 85 TRP A N 1
ATOM 651 C CA . TRP A 1 85 ? -0.09 -16.172 1.447 1 98.88 85 TRP A CA 1
ATOM 652 C C . TRP A 1 85 ? -0.575 -16.453 2.865 1 98.88 85 TRP A C 1
ATOM 654 O O . TRP A 1 85 ? -1.323 -17.406 3.096 1 98.88 85 TRP A O 1
ATOM 664 N N . ASP A 1 86 ? -0.171 -15.719 3.768 1 98.75 86 ASP A N 1
ATOM 665 C CA . ASP A 1 86 ? -0.698 -15.742 5.129 1 98.75 86 ASP A CA 1
ATOM 666 C C . ASP A 1 86 ? -1.94 -14.867 5.254 1 98.75 86 ASP A C 1
ATOM 668 O O . ASP A 1 86 ? -1.903 -13.812 5.895 1 98.75 86 ASP A O 1
ATOM 672 N N . VAL A 1 87 ? -3.061 -15.312 4.797 1 98.25 87 VAL A N 1
ATOM 673 C CA . VAL A 1 87 ? -4.285 -14.531 4.707 1 98.25 87 VAL A CA 1
ATOM 674 C C . VAL A 1 87 ? -4.84 -14.273 6.105 1 98.25 87 VAL A C 1
ATOM 676 O O . VAL A 1 87 ? -5.496 -13.25 6.344 1 98.25 87 VAL A O 1
ATOM 679 N N . ASP A 1 88 ? -4.543 -15.133 7.062 1 97.06 88 ASP A N 1
ATOM 680 C CA . ASP A 1 88 ? -5.062 -15.008 8.422 1 97.06 88 ASP A CA 1
ATOM 681 C C . ASP A 1 88 ? -4.469 -13.797 9.133 1 97.06 88 ASP A C 1
ATOM 683 O O . ASP A 1 88 ? -5.02 -13.32 10.125 1 97.06 88 ASP A O 1
ATOM 687 N N . ASN A 1 89 ? -3.332 -13.312 8.68 1 98.12 89 ASN A N 1
ATOM 688 C CA . ASN A 1 89 ? -2.668 -12.172 9.297 1 98.12 89 ASN A CA 1
ATOM 689 C C . ASN A 1 89 ? -2.51 -11.016 8.32 1 98.12 89 ASN A C 1
ATOM 691 O O . ASN A 1 89 ? -1.577 -10.219 8.438 1 98.12 89 ASN A O 1
ATOM 695 N N . ILE A 1 90 ? -3.406 -10.93 7.457 1 98.75 90 ILE A N 1
ATOM 696 C CA . ILE A 1 90 ? -3.391 -9.898 6.426 1 98.75 90 ILE A CA 1
ATOM 697 C C . ILE A 1 90 ? -3.549 -8.523 7.07 1 98.75 90 ILE A C 1
ATOM 699 O O . ILE A 1 90 ? -4.273 -8.375 8.055 1 98.75 90 ILE A O 1
ATOM 703 N N . LEU A 1 91 ? -2.783 -7.516 6.543 1 98.81 91 LEU A N 1
ATOM 704 C CA . LEU A 1 91 ? -3.068 -6.113 6.832 1 98.81 91 LEU A CA 1
ATOM 705 C C . LEU A 1 91 ? -4.02 -5.527 5.797 1 98.81 91 LEU A C 1
ATOM 707 O O .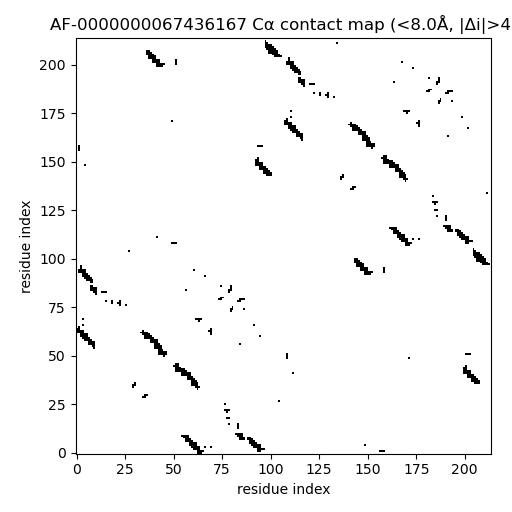 LEU A 1 91 ? -3.793 -5.66 4.594 1 98.81 91 LEU A O 1
ATOM 711 N N . ILE A 1 92 ? -5.078 -4.91 6.273 1 98.88 92 ILE A N 1
ATOM 712 C CA . ILE A 1 92 ? -6.039 -4.352 5.332 1 98.88 92 ILE A CA 1
ATOM 713 C C . ILE A 1 92 ? -6.703 -3.117 5.941 1 98.88 92 ILE A C 1
ATOM 715 O O . ILE A 1 92 ? -7.125 -3.141 7.102 1 98.88 92 ILE A O 1
ATOM 719 N N . PHE A 1 93 ? -6.75 -2.041 5.16 1 98.81 93 PHE A N 1
ATOM 720 C CA . PHE A 1 93 ? -7.223 -0.733 5.598 1 98.81 93 PHE A CA 1
ATOM 721 C C . PHE A 1 93 ? -8.133 -0.108 4.547 1 98.81 93 PHE A C 1
ATOM 723 O O . PHE A 1 93 ? -7.848 -0.18 3.348 1 98.81 93 PHE A O 1
ATOM 730 N N . PRO A 1 94 ? -9.242 0.521 5.043 1 98.88 94 PRO A N 1
ATOM 731 C CA . PRO A 1 94 ? -9.758 1.501 4.082 1 98.88 94 PRO A CA 1
ATOM 732 C C . PRO A 1 94 ? -8.695 2.508 3.643 1 98.88 94 PRO A C 1
ATOM 734 O O . PRO A 1 94 ? -7.863 2.926 4.449 1 98.88 94 PRO A O 1
ATOM 737 N N . TYR A 1 95 ? -8.719 2.818 2.414 1 98.94 95 TYR A N 1
ATOM 738 C CA . TYR A 1 95 ? -7.668 3.631 1.811 1 98.94 95 TYR A CA 1
ATOM 739 C C . TYR A 1 95 ? -8.258 4.844 1.101 1 98.94 95 TYR A C 1
ATOM 741 O O . TYR A 1 95 ? -9.117 4.703 0.227 1 98.94 95 TYR A O 1
ATOM 749 N N . GLY A 1 96 ? -7.91 6.016 1.528 1 98.38 96 GLY A N 1
ATOM 750 C CA . GLY A 1 96 ? -8.25 7.242 0.829 1 98.38 96 GLY A CA 1
ATOM 751 C C . GLY A 1 96 ? -7.152 7.719 -0.107 1 98.38 96 GLY A C 1
ATOM 752 O O . GLY A 1 96 ? -6.293 8.508 0.286 1 98.38 96 GLY A O 1
ATOM 753 N N . CYS A 1 97 ? -7.242 7.336 -1.335 1 98.31 97 CYS A N 1
ATOM 754 C CA . CYS A 1 97 ? -6.207 7.625 -2.322 1 98.31 97 CYS A CA 1
ATOM 755 C C . CYS A 1 97 ? -6.234 9.094 -2.727 1 98.31 97 CYS A C 1
ATOM 757 O O . CYS A 1 97 ? -7.254 9.594 -3.201 1 98.31 97 CYS A O 1
ATOM 759 N N . ALA A 1 98 ? -5.102 9.719 -2.562 1 98 98 ALA A N 1
ATOM 760 C CA . ALA A 1 98 ? -4.973 11.117 -2.951 1 98 98 ALA A CA 1
ATOM 761 C C . ALA A 1 98 ? -4.438 11.242 -4.375 1 98 98 ALA A C 1
ATOM 763 O O . ALA A 1 98 ? -4.801 12.172 -5.102 1 98 98 ALA A O 1
ATOM 764 N N . TYR A 1 99 ? -3.547 10.352 -4.688 1 98.56 99 TYR A N 1
ATOM 765 C CA . TYR A 1 99 ? -2.865 10.383 -5.977 1 98.56 99 TYR A CA 1
ATOM 766 C C . TYR A 1 99 ? -2.312 9.008 -6.332 1 98.56 99 TYR A C 1
ATOM 768 O O . TYR A 1 99 ? -1.864 8.266 -5.457 1 98.56 99 TYR A O 1
ATOM 776 N N . ARG A 1 100 ? -2.344 8.711 -7.617 1 98.69 100 ARG A N 1
ATOM 777 C CA . ARG A 1 100 ? -1.674 7.535 -8.156 1 98.69 100 ARG A CA 1
ATOM 778 C C . ARG A 1 100 ? -1.146 7.801 -9.562 1 98.69 100 ARG A C 1
ATOM 780 O O . ARG A 1 100 ? -1.876 8.297 -10.422 1 98.69 100 ARG A O 1
ATOM 787 N N . LYS A 1 101 ? 0.099 7.473 -9.766 1 98.56 101 LYS A N 1
ATOM 788 C CA . LYS A 1 101 ? 0.678 7.531 -11.109 1 98.56 101 LYS A CA 1
ATOM 789 C C . LYS A 1 101 ? 0.335 6.277 -11.906 1 98.56 101 LYS A C 1
ATOM 791 O O . LYS A 1 101 ? 0.7 5.168 -11.516 1 98.56 101 LYS A O 1
ATOM 796 N N .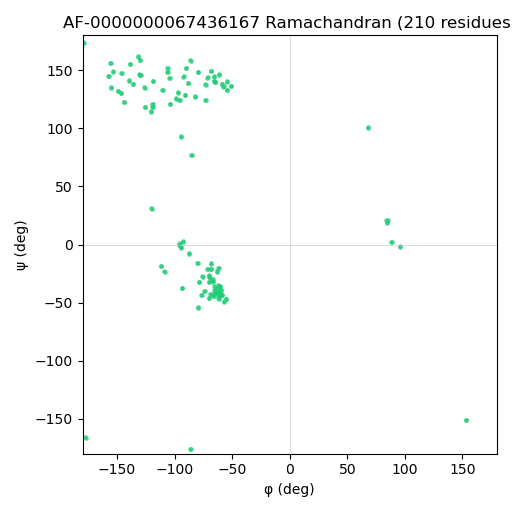 GLY A 1 102 ? -0.19 6.473 -13.062 1 98.44 102 GLY A N 1
ATOM 797 C CA . GLY A 1 102 ? -0.62 5.332 -13.859 1 98.44 102 GLY A CA 1
ATOM 798 C C . GLY A 1 102 ? 0.531 4.457 -14.312 1 98.44 102 GLY A C 1
ATOM 799 O O . GLY A 1 102 ? 1.604 4.961 -14.656 1 98.44 102 GLY A O 1
ATOM 800 N N . LYS A 1 103 ? 0.331 3.186 -14.297 1 98.12 103 LYS A N 1
ATOM 801 C CA . LYS A 1 103 ? 1.21 2.162 -14.852 1 98.12 103 LYS A CA 1
ATOM 802 C C . LYS A 1 103 ? 0.406 1.015 -15.461 1 98.12 103 LYS A C 1
ATOM 804 O O . LYS A 1 103 ? -0.284 0.287 -14.742 1 98.12 103 LYS A O 1
ATOM 809 N N . ASP A 1 104 ? 0.62 0.752 -16.688 1 97.44 104 ASP A N 1
ATOM 810 C CA . ASP A 1 104 ? -0.147 -0.289 -17.359 1 97.44 104 ASP A CA 1
ATOM 811 C C . ASP A 1 104 ? 0.5 -1.659 -17.172 1 97.44 104 ASP A C 1
ATOM 813 O O . ASP A 1 104 ? 1.706 -1.754 -16.938 1 97.44 104 ASP A O 1
ATOM 817 N N . LEU A 1 105 ? -0.321 -2.68 -17.344 1 96.06 105 LEU A N 1
ATOM 818 C CA . LEU A 1 105 ? 0.226 -4.031 -17.375 1 96.06 105 LEU A CA 1
ATOM 819 C C . LEU A 1 105 ? 1.195 -4.203 -18.531 1 96.06 105 LEU A C 1
ATOM 821 O O . LEU A 1 105 ? 1.008 -3.602 -19.594 1 96.06 105 LEU A O 1
ATOM 825 N N . PRO A 1 106 ? 2.189 -5.004 -18.281 1 87.31 106 PRO A N 1
ATOM 826 C CA . PRO A 1 106 ? 3.064 -5.27 -19.438 1 87.31 106 PRO A CA 1
ATOM 827 C C . PRO A 1 106 ? 2.324 -5.895 -20.609 1 87.31 106 PRO A C 1
ATOM 829 O O . PRO A 1 106 ? 1.38 -6.664 -20.422 1 87.31 106 PRO A O 1
ATOM 832 N N . LYS A 1 107 ? 2.602 -5.457 -21.875 1 76.56 107 LYS A N 1
ATOM 833 C CA . LYS A 1 107 ? 2.016 -5.973 -23.094 1 76.56 107 LYS A CA 1
ATOM 834 C C . LYS A 1 107 ? 2.518 -7.383 -23.391 1 76.56 107 LYS A C 1
ATOM 836 O O . LYS A 1 107 ? 3.654 -7.727 -23.062 1 76.56 107 LYS A O 1
ATOM 841 N N . MET B 1 1 ? 16.609 2.881 -10.195 1 88 1 MET B N 1
ATOM 842 C CA . MET B 1 1 ? 15.672 3.422 -9.211 1 88 1 MET B CA 1
ATOM 843 C C . MET B 1 1 ? 14.703 2.344 -8.734 1 88 1 MET B C 1
ATOM 845 O O . MET B 1 1 ? 14.391 1.41 -9.469 1 88 1 MET B O 1
ATOM 849 N N . VAL B 1 2 ? 14.453 2.326 -7.355 1 97 2 VAL B N 1
ATOM 850 C CA . VAL B 1 2 ? 13.586 1.353 -6.695 1 97 2 VAL B CA 1
ATOM 851 C C . VAL B 1 2 ? 12.312 2.039 -6.207 1 97 2 VAL B C 1
ATOM 853 O O . VAL B 1 2 ? 12.359 3.16 -5.695 1 97 2 VAL B O 1
ATOM 856 N N . GLU B 1 3 ? 11.195 1.406 -6.492 1 98.75 3 GLU B N 1
ATOM 857 C CA . GLU B 1 3 ? 9.961 1.854 -5.852 1 98.75 3 GLU B CA 1
ATOM 858 C C . GLU B 1 3 ? 9.75 1.151 -4.516 1 98.75 3 GLU B C 1
ATOM 860 O O . GLU B 1 3 ? 10.023 -0.043 -4.383 1 98.75 3 GLU B O 1
ATOM 865 N N . TRP B 1 4 ? 9.305 1.908 -3.566 1 98.94 4 TRP B N 1
ATOM 866 C CA . TRP B 1 4 ? 9.055 1.428 -2.213 1 98.94 4 TRP B CA 1
ATOM 867 C C . TRP B 1 4 ? 7.578 1.589 -1.845 1 98.94 4 TRP B C 1
ATOM 869 O O . TRP B 1 4 ? 6.938 2.562 -2.242 1 98.94 4 TRP B O 1
ATOM 879 N N . LEU B 1 5 ? 7.035 0.618 -1.15 1 98.94 5 LEU B N 1
ATOM 880 C CA . LEU B 1 5 ? 5.773 0.756 -0.43 1 98.94 5 LEU B CA 1
ATOM 881 C C . LEU B 1 5 ? 6.02 1.018 1.052 1 98.94 5 LEU B C 1
ATOM 883 O O . LEU B 1 5 ? 6.734 0.259 1.71 1 98.94 5 LEU B O 1
ATOM 887 N N . ALA B 1 6 ? 5.445 2.098 1.529 1 98.94 6 ALA B N 1
ATOM 888 C CA . ALA B 1 6 ? 5.594 2.453 2.938 1 98.94 6 ALA B CA 1
ATOM 889 C C . ALA B 1 6 ? 4.234 2.65 3.602 1 98.94 6 ALA B C 1
ATOM 891 O O . ALA B 1 6 ? 3.326 3.238 3.01 1 98.94 6 ALA B O 1
ATOM 892 N N . ILE B 1 7 ? 4.066 2.096 4.781 1 98.94 7 ILE B N 1
ATOM 893 C CA . ILE B 1 7 ? 2.941 2.371 5.668 1 98.94 7 ILE B CA 1
ATOM 894 C C . ILE B 1 7 ? 3.447 2.973 6.977 1 98.94 7 ILE B C 1
ATOM 896 O O . ILE B 1 7 ? 4.281 2.375 7.66 1 98.94 7 ILE B O 1
ATOM 900 N N . VAL B 1 8 ? 2.99 4.105 7.242 1 98.88 8 VAL B N 1
ATOM 901 C CA . VAL B 1 8 ? 3.363 4.77 8.484 1 98.88 8 VAL B CA 1
ATOM 902 C C . VAL B 1 8 ? 2.119 5.02 9.336 1 98.88 8 VAL B C 1
ATOM 904 O O . VAL B 1 8 ? 1.23 5.777 8.938 1 98.88 8 VAL B O 1
ATOM 907 N N . TYR B 1 9 ? 2.115 4.406 10.516 1 98.88 9 TYR B N 1
ATOM 908 C CA . TYR B 1 9 ? 0.981 4.551 11.422 1 98.88 9 TYR B CA 1
ATOM 909 C C . TYR B 1 9 ? 1.052 5.875 12.172 1 98.88 9 TYR B C 1
ATOM 911 O O . TYR B 1 9 ? 2.143 6.375 12.461 1 98.88 9 TYR B O 1
ATOM 919 N N . ASP B 1 10 ? -0.12 6.371 12.461 1 98.88 10 ASP B N 1
ATOM 920 C CA . ASP B 1 10 ? -0.175 7.418 13.477 1 98.88 10 ASP B CA 1
ATOM 921 C C . ASP B 1 10 ? 0.093 6.848 14.867 1 98.88 10 ASP B C 1
ATOM 923 O O . ASP B 1 10 ? -0.349 5.742 15.188 1 98.88 10 ASP B O 1
ATOM 927 N N . LYS B 1 11 ? 0.794 7.641 15.695 1 98.56 11 LYS B N 1
ATOM 928 C CA . LYS B 1 11 ? 0.952 7.238 17.094 1 98.56 11 LYS B CA 1
ATOM 929 C C . LYS B 1 11 ? -0.389 7.25 17.828 1 98.56 11 LYS B C 1
ATOM 931 O O . LYS B 1 11 ? -1.255 8.078 17.531 1 98.56 11 LYS B O 1
ATOM 936 N N . PRO B 1 12 ? -0.505 6.242 18.781 1 97.06 12 PRO B N 1
ATOM 937 C CA . PRO B 1 12 ? -1.75 6.234 19.547 1 97.06 12 PRO B CA 1
ATOM 938 C C . PRO B 1 12 ? -2.031 7.57 20.234 1 97.06 12 PRO B C 1
ATOM 940 O O . PRO B 1 12 ? -1.117 8.195 20.781 1 97.06 12 PRO B O 1
ATOM 943 N N . GLY B 1 13 ? -3.283 8.07 20.094 1 95.62 13 GLY B N 1
ATOM 944 C CA . GLY B 1 13 ? -3.721 9.242 20.828 1 95.62 13 GLY B CA 1
ATOM 945 C C . GLY B 1 13 ? -3.42 10.547 20.109 1 95.62 13 GLY B C 1
ATOM 946 O O . GLY B 1 13 ? -3.676 11.633 20.641 1 95.62 13 GLY B O 1
ATOM 947 N N . THR B 1 14 ? -2.871 10.492 18.938 1 97.12 14 THR B N 1
ATOM 948 C CA . THR B 1 14 ? -2.562 11.711 18.203 1 97.12 14 THR B CA 1
ATOM 949 C C . THR B 1 14 ? -3.742 12.133 17.328 1 97.12 14 THR B C 1
ATOM 951 O O . THR B 1 14 ? -4.594 11.305 17 1 97.12 14 THR B O 1
ATOM 954 N N . ASP B 1 15 ? -3.795 13.43 17.109 1 96.31 15 ASP B N 1
ATOM 955 C CA . ASP B 1 15 ? -4.766 14.031 16.203 1 96.31 15 ASP B CA 1
ATOM 956 C C . ASP B 1 15 ? -4.062 14.781 15.07 1 96.31 15 ASP B C 1
ATOM 958 O O . ASP B 1 15 ? -3.428 15.812 15.305 1 96.31 15 ASP B O 1
ATOM 962 N N . ARG B 1 16 ? -4.242 14.281 13.883 1 98 16 ARG B N 1
ATOM 963 C CA . ARG B 1 16 ? -3.486 14.836 12.766 1 98 16 ARG B CA 1
ATOM 964 C C . ARG B 1 16 ? -4.273 15.938 12.062 1 98 16 ARG B C 1
ATOM 966 O O . ARG B 1 16 ? -3.77 16.578 11.133 1 98 16 ARG B O 1
ATOM 973 N N . THR B 1 17 ? -5.406 16.297 12.492 1 96.69 17 THR B N 1
ATOM 974 C CA . THR B 1 17 ? -6.359 17.141 11.773 1 96.69 17 THR B CA 1
ATOM 975 C C . THR B 1 17 ? -5.797 18.547 11.578 1 96.69 17 THR B C 1
ATOM 977 O O . THR B 1 17 ? -5.891 19.109 10.484 1 96.69 17 THR B O 1
ATOM 980 N N . GLU B 1 18 ? -5.203 19.062 12.57 1 97 18 GLU B N 1
ATOM 981 C CA . GLU B 1 18 ? -4.762 20.453 12.516 1 97 18 GLU B CA 1
ATOM 982 C C . GLU B 1 18 ? -3.594 20.625 11.547 1 97 18 GLU B C 1
ATOM 984 O O . GLU B 1 18 ? -3.408 21.703 10.977 1 97 18 GLU B O 1
ATOM 989 N N . LEU B 1 19 ? -2.787 19.625 11.336 1 98.31 19 LEU B N 1
ATOM 990 C CA . LEU B 1 19 ? -1.597 19.719 10.5 1 98.31 19 LEU B CA 1
ATOM 991 C C . LEU B 1 19 ? -1.882 19.219 9.086 1 98.31 19 LEU B C 1
ATOM 993 O O . LEU B 1 19 ? -1.012 19.281 8.219 1 98.31 19 LEU B O 1
ATOM 997 N N . ARG B 1 20 ? -3.096 18.797 8.859 1 97.94 20 ARG B N 1
ATOM 998 C CA . ARG B 1 20 ? -3.451 18.172 7.598 1 97.94 20 ARG B CA 1
ATOM 999 C C . ARG B 1 20 ? -3.234 19.125 6.43 1 97.94 20 ARG B C 1
ATOM 1001 O O . ARG B 1 20 ? -2.648 18.734 5.41 1 97.94 20 ARG B O 1
ATOM 1008 N N . PRO B 1 21 ? -3.625 20.453 6.531 1 98 21 PRO B N 1
ATOM 1009 C CA . PRO B 1 21 ? -3.389 21.344 5.395 1 98 21 PRO B CA 1
ATOM 1010 C C . PRO B 1 21 ? -1.909 21.453 5.035 1 98 21 PRO B C 1
ATOM 1012 O O . PRO B 1 21 ? -1.558 21.5 3.852 1 98 21 PRO B O 1
ATOM 1015 N N . LEU B 1 22 ? -1.081 21.5 6.004 1 98.06 22 LEU B N 1
ATOM 1016 C CA . LEU B 1 22 ? 0.354 21.578 5.754 1 98.06 22 LEU B CA 1
ATOM 1017 C C . LEU B 1 22 ? 0.878 20.281 5.145 1 98.06 22 LEU B C 1
ATOM 1019 O O . LEU B 1 22 ? 1.711 20.312 4.234 1 98.06 22 LEU B O 1
ATOM 1023 N N . HIS B 1 23 ? 0.457 19.172 5.633 1 98.38 23 HIS B N 1
ATOM 1024 C CA . HIS B 1 23 ? 0.813 17.875 5.066 1 98.38 23 HIS B CA 1
ATOM 1025 C C . HIS B 1 23 ? 0.417 17.797 3.598 1 98.38 23 HIS B C 1
ATOM 1027 O O . HIS B 1 23 ? 1.23 17.406 2.752 1 98.38 23 HIS B O 1
ATOM 1033 N N . LEU B 1 24 ? -0.813 18.172 3.344 1 97.56 24 LEU B N 1
ATOM 1034 C CA . LEU B 1 24 ? -1.357 18.031 1.997 1 97.56 24 LEU B CA 1
ATOM 1035 C C . LEU B 1 24 ? -0.639 18.969 1.023 1 97.56 24 LEU B C 1
ATOM 1037 O O . LEU B 1 24 ? -0.479 18.625 -0.153 1 97.56 24 LEU B O 1
ATOM 1041 N N . LYS B 1 25 ? -0.2 20.094 1.483 1 96.69 25 LYS B N 1
ATOM 1042 C CA . LYS B 1 25 ? 0.497 21.062 0.645 1 96.69 25 LYS B CA 1
ATOM 1043 C C . LYS B 1 25 ? 1.805 20.484 0.109 1 96.69 25 LYS B C 1
ATOM 1045 O O . LYS B 1 25 ? 2.307 20.922 -0.926 1 96.69 25 LYS B O 1
ATOM 1050 N N . ASP B 1 26 ? 2.344 19.531 0.744 1 95.88 26 ASP B N 1
ATOM 1051 C CA . ASP B 1 26 ? 3.637 18.969 0.37 1 95.88 26 ASP B CA 1
ATOM 1052 C C . ASP B 1 26 ? 3.475 17.859 -0.669 1 95.88 26 ASP B C 1
ATOM 1054 O O . ASP B 1 26 ? 4.453 17.422 -1.268 1 95.88 26 ASP B O 1
ATOM 1058 N N . ILE B 1 27 ? 2.232 17.438 -0.972 1 96.5 27 ILE B N 1
ATOM 1059 C CA . ILE B 1 27 ? 1.992 16.281 -1.836 1 96.5 27 ILE B CA 1
ATOM 1060 C C . ILE B 1 27 ? 2.225 16.672 -3.293 1 96.5 27 ILE B C 1
ATOM 1062 O O . ILE B 1 27 ? 2.953 16 -4.02 1 96.5 27 ILE B O 1
ATOM 1066 N N . PRO B 1 28 ? 1.712 17.875 -3.711 1 97.31 28 PRO B N 1
ATOM 1067 C CA . PRO B 1 28 ? 1.866 18.203 -5.129 1 97.31 28 PRO B CA 1
ATOM 1068 C C . PRO B 1 28 ? 3.328 18.312 -5.559 1 97.31 28 PRO B C 1
ATOM 1070 O O . PRO B 1 28 ? 3.732 17.688 -6.543 1 97.31 28 PRO B O 1
ATOM 1073 N N . PRO B 1 29 ? 4.203 19 -4.805 1 97.56 29 PRO B N 1
ATOM 1074 C CA . PRO B 1 29 ? 5.605 19.031 -5.223 1 97.56 29 PRO B CA 1
ATOM 1075 C C . PRO B 1 29 ? 6.25 17.656 -5.238 1 97.56 29 PRO B C 1
ATOM 1077 O O . PRO B 1 29 ? 7.109 17.375 -6.078 1 97.56 29 PRO B O 1
ATOM 1080 N N . ALA B 1 30 ? 5.902 16.797 -4.344 1 97.31 30 ALA B N 1
ATOM 1081 C CA . ALA B 1 30 ? 6.438 15.438 -4.273 1 97.31 30 ALA B CA 1
ATOM 1082 C C . ALA B 1 30 ? 6.016 14.625 -5.492 1 97.31 30 ALA B C 1
ATOM 1084 O O . ALA B 1 30 ? 6.801 13.828 -6.02 1 97.31 30 ALA B O 1
ATOM 1085 N N . VAL B 1 31 ? 4.797 14.805 -5.918 1 97.56 31 VAL B N 1
ATOM 1086 C CA . VAL B 1 31 ? 4.27 14.156 -7.109 1 97.56 31 VAL B CA 1
ATOM 1087 C C . VAL B 1 31 ? 4.984 14.688 -8.352 1 97.56 31 VAL B C 1
ATOM 1089 O O . VAL B 1 31 ? 5.418 13.914 -9.203 1 97.56 31 VAL B O 1
ATOM 1092 N N . GLU B 1 32 ? 5.168 15.953 -8.422 1 97.31 32 GLU B N 1
ATOM 1093 C CA . GLU B 1 32 ? 5.785 16.609 -9.578 1 97.31 32 GLU B CA 1
ATOM 1094 C C . GLU B 1 32 ? 7.246 16.188 -9.727 1 97.31 32 GLU B C 1
ATOM 1096 O O . GLU B 1 32 ? 7.738 16.031 -10.852 1 97.31 32 GLU B O 1
ATOM 1101 N N . SER B 1 33 ? 7.906 16 -8.664 1 97.12 33 SER B N 1
ATOM 1102 C CA . SER B 1 33 ? 9.312 15.609 -8.695 1 97.12 33 SER B CA 1
ATOM 1103 C C . SER B 1 33 ? 9.477 14.164 -9.148 1 97.12 33 SER B C 1
ATOM 1105 O O . SER B 1 33 ? 10.578 13.734 -9.492 1 97.12 33 SER B O 1
ATOM 1107 N N . GLY B 1 34 ? 8.398 13.391 -9.023 1 96.94 34 GLY B N 1
ATOM 1108 C CA . GLY B 1 34 ? 8.422 11.992 -9.438 1 96.94 34 GLY B CA 1
ATOM 1109 C C . GLY B 1 34 ? 8.719 11.039 -8.297 1 96.94 34 GLY B C 1
ATOM 1110 O O . GLY B 1 34 ? 8.711 9.82 -8.484 1 96.94 34 GLY B O 1
ATOM 1111 N N . ILE B 1 35 ? 8.938 11.547 -7.125 1 98.06 35 ILE B N 1
ATOM 1112 C CA . ILE B 1 35 ? 9.312 10.688 -6.008 1 98.06 35 ILE B CA 1
ATOM 1113 C C . ILE B 1 35 ? 8.086 9.914 -5.523 1 98.06 35 ILE B C 1
ATOM 1115 O O . ILE B 1 35 ? 8.195 8.734 -5.172 1 98.06 35 ILE B O 1
ATOM 1119 N N . VAL B 1 36 ? 6.934 10.555 -5.48 1 98.69 36 VAL B N 1
ATOM 1120 C CA . VAL B 1 36 ? 5.715 9.898 -5.027 1 98.69 36 VAL B CA 1
ATOM 1121 C C . VAL B 1 36 ? 4.93 9.383 -6.23 1 98.69 36 VAL B C 1
ATOM 1123 O O . VAL B 1 36 ? 4.598 10.141 -7.141 1 98.69 36 VAL B O 1
ATOM 1126 N N . THR B 1 37 ? 4.637 8.125 -6.23 1 98.75 37 THR B N 1
ATOM 1127 C CA . THR B 1 37 ? 3.883 7.539 -7.332 1 98.75 37 THR B CA 1
ATOM 1128 C C . THR B 1 37 ? 2.492 7.113 -6.867 1 98.75 37 THR B C 1
ATOM 1130 O O . THR B 1 37 ? 1.602 6.887 -7.688 1 98.75 37 THR B O 1
ATOM 1133 N N . ASN B 1 38 ? 2.234 6.949 -5.637 1 98.81 38 ASN B N 1
ATOM 1134 C CA . ASN B 1 38 ? 0.954 6.652 -5.004 1 98.81 38 ASN B CA 1
ATOM 1135 C C . ASN B 1 38 ? 0.922 7.121 -3.553 1 98.81 38 ASN B C 1
ATOM 1137 O O . ASN B 1 38 ? 1.891 6.93 -2.814 1 98.81 38 ASN B O 1
ATOM 1141 N N . ALA B 1 39 ? -0.15 7.754 -3.137 1 98.75 39 ALA B N 1
ATOM 1142 C CA . ALA B 1 39 ? -0.237 8.242 -1.763 1 98.75 39 ALA B CA 1
ATOM 1143 C C . ALA B 1 39 ? -1.689 8.336 -1.304 1 98.75 39 ALA B C 1
ATOM 1145 O O . ALA B 1 39 ? -2.584 8.617 -2.105 1 98.75 39 ALA B O 1
ATOM 1146 N N . GLY B 1 40 ? -1.868 8.125 -0.013 1 98.56 40 GLY B N 1
ATOM 1147 C CA . GLY B 1 40 ? -3.195 8.242 0.569 1 98.56 40 GLY B CA 1
ATOM 1148 C C . GLY B 1 40 ? -3.217 7.992 2.064 1 98.56 40 GLY B C 1
ATOM 1149 O O . GLY B 1 40 ? -2.201 7.602 2.646 1 98.56 40 GLY B O 1
ATOM 1150 N N . ALA B 1 41 ? -4.309 8.195 2.666 1 98.69 41 ALA B N 1
ATOM 1151 C CA . ALA B 1 41 ? -4.523 7.91 4.082 1 98.69 41 ALA B CA 1
ATOM 1152 C C . ALA B 1 41 ? -5.078 6.504 4.285 1 98.69 41 ALA B C 1
ATOM 1154 O O . ALA B 1 41 ? -5.848 6.008 3.457 1 98.69 41 ALA B O 1
ATOM 1155 N N . ILE B 1 42 ? -4.664 5.891 5.352 1 98.88 42 ILE B N 1
ATOM 1156 C CA . ILE B 1 42 ? -5.293 4.648 5.789 1 98.88 42 ILE B CA 1
ATOM 1157 C C . ILE B 1 42 ? -6.156 4.91 7.02 1 98.88 42 ILE B C 1
ATOM 1159 O O . ILE B 1 42 ? -5.879 5.824 7.797 1 98.88 42 ILE B O 1
ATOM 1163 N N . TYR B 1 43 ? -7.18 4.098 7.18 1 98.69 43 TYR B N 1
ATOM 1164 C CA . TYR B 1 43 ? -8.156 4.277 8.25 1 98.69 43 TYR B CA 1
ATOM 1165 C C . TYR B 1 43 ? -8.383 2.977 9.008 1 98.69 43 TYR B C 1
ATOM 1167 O O . TYR B 1 43 ? -8.102 1.893 8.492 1 98.69 43 TYR B O 1
ATOM 1175 N N . HIS B 1 44 ? -8.875 3.059 10.219 1 98.12 44 HIS B N 1
ATOM 1176 C CA . HIS B 1 44 ? -9.102 1.888 11.062 1 98.12 44 HIS B CA 1
ATOM 1177 C C . HIS B 1 44 ? -10.344 1.123 10.617 1 98.12 44 HIS B C 1
ATOM 1179 O O . HIS B 1 44 ? -10.477 -0.07 10.898 1 98.12 44 HIS B O 1
ATOM 1185 N N . GLY B 1 45 ? -11.242 1.882 10.008 1 97.69 45 GLY B N 1
ATOM 1186 C CA . GLY B 1 45 ? -12.477 1.233 9.594 1 97.69 45 GLY B CA 1
ATOM 1187 C C . GLY B 1 45 ? -13.422 2.16 8.852 1 97.69 45 GLY B C 1
ATOM 1188 O O . GLY B 1 45 ? -12.977 3.127 8.227 1 97.69 45 GLY B O 1
ATOM 1189 N N . LEU B 1 46 ? -14.633 1.72 8.727 1 97.69 46 LEU B N 1
ATOM 1190 C CA . LEU B 1 46 ? -15.711 2.492 8.109 1 97.69 46 LEU B CA 1
ATOM 1191 C C . LEU B 1 46 ? -16.688 2.998 9.156 1 97.69 46 LEU B C 1
ATOM 1193 O O . LEU B 1 46 ? -16.906 2.342 10.18 1 97.69 46 LEU B O 1
ATOM 1197 N N . ASP B 1 47 ? -17.281 4.141 8.93 1 96.38 47 ASP B N 1
ATOM 1198 C CA . ASP B 1 47 ? -18.312 4.641 9.82 1 96.38 47 ASP B CA 1
ATOM 1199 C C . ASP B 1 47 ? -19.688 4.07 9.445 1 96.38 47 ASP B C 1
ATOM 1201 O O . ASP B 1 47 ? -19.781 3.162 8.617 1 96.38 47 ASP B O 1
ATOM 1205 N N . PHE B 1 48 ? -20.703 4.527 10.141 1 95.06 48 PHE B N 1
ATOM 1206 C CA . PHE B 1 48 ? -22.047 3.975 9.992 1 95.06 48 PHE B CA 1
ATOM 1207 C C . PHE B 1 48 ? -22.562 4.176 8.578 1 95.06 48 PHE B C 1
ATOM 1209 O O . PHE B 1 48 ? -23.484 3.48 8.141 1 95.06 48 PHE B O 1
ATOM 1216 N N . GLU B 1 49 ? -22.031 5.129 7.75 1 95.44 49 GLU B N 1
ATOM 1217 C CA . GLU B 1 49 ? -22.438 5.41 6.379 1 95.44 49 GLU B CA 1
ATOM 1218 C C . GLU B 1 49 ? -21.547 4.672 5.375 1 95.44 49 GLU B C 1
ATOM 1220 O O . GLU B 1 49 ? -21.703 4.84 4.164 1 95.44 49 GLU B O 1
ATOM 1225 N N . GLY B 1 50 ? -20.625 3.928 5.867 1 95.31 50 GLY B N 1
ATOM 1226 C CA . GLY B 1 50 ? -19.75 3.164 4.988 1 95.31 50 GLY B CA 1
ATOM 1227 C C . GLY B 1 50 ? -18.578 3.971 4.465 1 95.31 50 GLY B C 1
ATOM 1228 O O . GLY B 1 50 ? -17.984 3.631 3.432 1 95.31 50 GLY B O 1
ATOM 1229 N N . LYS B 1 51 ? -18.266 5.047 5.184 1 96.81 51 LYS B N 1
ATOM 1230 C CA . LYS B 1 51 ? -17.141 5.891 4.785 1 96.81 51 LYS B CA 1
ATOM 1231 C C . LYS B 1 51 ? -15.93 5.652 5.676 1 96.81 51 LYS B C 1
ATOM 1233 O O . LYS B 1 51 ? -16.078 5.434 6.883 1 96.81 51 LYS B O 1
ATOM 1238 N N . PRO B 1 52 ? -14.75 5.703 5.039 1 97.88 52 PRO B N 1
ATOM 1239 C CA . PRO B 1 52 ? -13.555 5.566 5.875 1 97.88 52 PRO B CA 1
ATOM 1240 C C . PRO B 1 52 ? -13.555 6.52 7.066 1 97.88 52 PRO B C 1
ATOM 1242 O O . PRO B 1 52 ? -13.914 7.695 6.922 1 97.88 52 PRO B O 1
ATOM 1245 N N . SER B 1 53 ? -13.156 5.906 8.188 1 96.12 53 SER B N 1
ATOM 1246 C CA . SER B 1 53 ? -13.227 6.711 9.406 1 96.12 53 SER B CA 1
ATOM 1247 C C . SER B 1 53 ? -12.102 6.352 10.367 1 96.12 53 SER B C 1
ATOM 1249 O O . SER B 1 53 ? -11.719 5.184 10.477 1 96.12 53 SER B O 1
ATOM 1251 N N . GLU B 1 54 ? -11.695 7.43 11.094 1 96.31 54 GLU B N 1
ATOM 1252 C CA . GLU B 1 54 ? -10.648 7.312 12.102 1 96.31 54 GLU B CA 1
ATOM 1253 C C . GLU B 1 54 ? -9.297 7.012 11.461 1 96.31 54 GLU B C 1
ATOM 1255 O O . GLU B 1 54 ? -8.953 5.848 11.234 1 96.31 54 GLU B O 1
ATOM 1260 N N . PHE B 1 55 ? -8.531 8.031 11.336 1 98.5 55 PHE B N 1
ATOM 1261 C CA . PHE B 1 55 ? -7.223 7.906 10.703 1 98.5 55 PHE B CA 1
ATOM 1262 C C . PHE B 1 55 ? -6.371 6.867 11.43 1 98.5 55 PHE B C 1
ATOM 1264 O O . PHE B 1 55 ? -6.312 6.852 12.656 1 98.5 55 PHE B O 1
ATOM 1271 N N . ALA B 1 56 ? -5.719 6.043 10.641 1 98.62 56 ALA B N 1
ATOM 1272 C CA . ALA B 1 56 ? -4.766 5.074 11.18 1 98.62 56 ALA B CA 1
ATOM 1273 C C . ALA B 1 56 ? -3.334 5.461 10.828 1 98.62 56 ALA B C 1
ATOM 1275 O O . ALA B 1 56 ? -2.385 4.996 11.461 1 98.62 56 ALA B O 1
ATOM 1276 N N . GLY B 1 57 ? -3.127 6.242 9.789 1 98.88 57 GLY B N 1
ATOM 1277 C CA . GLY B 1 57 ? -1.826 6.605 9.258 1 98.88 57 GLY B CA 1
ATOM 1278 C C . GLY B 1 57 ? -1.861 6.926 7.773 1 98.88 57 GLY B C 1
ATOM 1279 O O . GLY B 1 57 ? -2.84 7.488 7.277 1 98.88 57 GLY B O 1
ATOM 1280 N N . SER B 1 58 ? -0.748 6.688 7.121 1 98.94 58 SER B N 1
ATOM 1281 C CA . SER B 1 58 ? -0.592 7 5.703 1 98.94 58 SER B CA 1
ATOM 1282 C C . SER B 1 58 ? 0.148 5.883 4.973 1 98.94 58 SER B C 1
ATOM 1284 O O . SER B 1 58 ? 0.876 5.105 5.59 1 98.94 58 SER B O 1
ATOM 1286 N N . ALA B 1 59 ? -0.116 5.844 3.75 1 98.88 59 ALA B N 1
ATOM 1287 C CA . ALA B 1 59 ? 0.625 4.938 2.877 1 98.88 59 ALA B CA 1
ATOM 1288 C C . ALA B 1 59 ? 1.162 5.668 1.651 1 98.88 59 ALA B C 1
ATOM 1290 O O . ALA B 1 59 ? 0.506 6.566 1.121 1 98.88 59 ALA B O 1
ATOM 1291 N N . PHE B 1 60 ? 2.365 5.219 1.199 1 98.88 60 PHE B N 1
ATOM 1292 C CA . PHE B 1 60 ? 3.023 5.801 0.035 1 98.88 60 P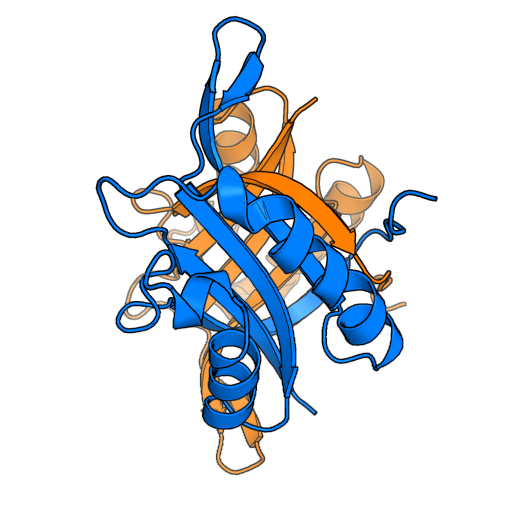HE B CA 1
ATOM 1293 C C . PHE B 1 60 ? 3.652 4.719 -0.83 1 98.88 60 PHE B C 1
ATOM 1295 O O . PHE B 1 60 ? 4.172 3.727 -0.311 1 98.88 60 PHE B O 1
ATOM 1302 N N . ASN B 1 61 ? 3.566 4.887 -2.096 1 98.88 61 ASN B N 1
ATOM 1303 C CA . ASN B 1 61 ? 4.637 4.41 -2.965 1 98.88 61 ASN B CA 1
ATOM 1304 C C . ASN B 1 61 ? 5.617 5.523 -3.312 1 98.88 61 ASN B C 1
ATOM 1306 O O . ASN B 1 61 ? 5.207 6.613 -3.715 1 98.88 61 ASN B O 1
ATOM 1310 N N . LEU B 1 62 ? 6.898 5.234 -3.145 1 98.31 62 LEU B N 1
ATOM 1311 C CA . LEU B 1 62 ? 7.992 6.184 -3.328 1 98.31 62 LEU B CA 1
ATOM 1312 C C . LEU B 1 62 ? 9.078 5.598 -4.219 1 98.31 62 LEU B C 1
ATOM 1314 O O . LEU B 1 62 ? 9.398 4.41 -4.117 1 98.31 62 LEU B O 1
ATOM 1318 N N . VAL B 1 63 ? 9.664 6.57 -4.984 1 98.56 63 VAL B N 1
ATOM 1319 C CA . VAL B 1 63 ? 10.836 6.176 -5.754 1 98.56 63 VAL B CA 1
ATOM 1320 C C . VAL B 1 63 ? 12.102 6.711 -5.082 1 98.56 63 VAL B C 1
ATOM 1322 O O . VAL B 1 63 ? 12.219 7.918 -4.848 1 98.56 63 VAL B O 1
ATOM 1325 N N . ALA B 1 64 ? 12.992 5.844 -4.723 1 98 64 ALA B N 1
ATOM 1326 C CA . ALA B 1 64 ? 14.273 6.168 -4.102 1 98 64 ALA B CA 1
ATOM 1327 C C . ALA B 1 64 ? 15.297 5.062 -4.344 1 98 64 ALA B C 1
ATOM 1329 O O . ALA B 1 64 ? 14.938 3.891 -4.477 1 98 64 ALA B O 1
ATOM 1330 N N . ASP B 1 65 ? 16.531 5.406 -4.273 1 96.75 65 ASP B N 1
ATOM 1331 C CA . ASP B 1 65 ? 17.562 4.422 -4.559 1 96.75 65 ASP B CA 1
ATOM 1332 C C . ASP B 1 65 ? 17.781 3.498 -3.365 1 96.75 65 ASP B C 1
ATOM 1334 O O . ASP B 1 65 ? 18.188 2.344 -3.533 1 96.75 65 ASP B O 1
ATOM 1338 N N . THR B 1 66 ? 17.594 4.059 -2.154 1 96.5 66 THR B N 1
ATOM 1339 C CA . THR B 1 66 ? 17.828 3.268 -0.95 1 96.5 66 THR B CA 1
ATOM 1340 C C . THR B 1 66 ? 16.656 3.42 0.022 1 96.5 66 THR B C 1
ATOM 1342 O O . THR B 1 66 ? 15.867 4.363 -0.089 1 96.5 66 THR B O 1
ATOM 1345 N N . LYS B 1 67 ? 16.625 2.439 0.942 1 97.19 67 LYS B N 1
ATOM 1346 C CA . LYS B 1 67 ? 15.648 2.52 2.02 1 97.19 67 LYS B CA 1
ATOM 1347 C C . LYS B 1 67 ? 15.82 3.801 2.828 1 97.19 67 LYS B C 1
ATOM 1349 O O . LYS B 1 67 ? 14.844 4.457 3.18 1 97.19 67 LYS B O 1
ATOM 1354 N N . GLU B 1 68 ? 17.062 4.113 3.105 1 97.44 68 GLU B N 1
ATOM 1355 C CA . GLU B 1 68 ? 17.375 5.293 3.902 1 97.44 68 GLU B CA 1
ATOM 1356 C C . GLU B 1 68 ? 16.875 6.566 3.23 1 97.44 68 GLU B C 1
ATOM 1358 O O . GLU B 1 68 ? 16.344 7.457 3.896 1 97.44 68 GLU B O 1
ATOM 1363 N N . GLU B 1 69 ? 17.016 6.684 1.93 1 97.75 69 GLU B N 1
ATOM 1364 C CA . GLU B 1 69 ? 16.547 7.852 1.196 1 97.75 69 GLU B CA 1
ATOM 1365 C C . GLU B 1 69 ? 15.023 7.961 1.265 1 97.75 69 GLU B C 1
ATOM 1367 O O . GLU B 1 69 ? 14.477 9.055 1.405 1 97.75 69 GLU B O 1
ATOM 1372 N N . ALA B 1 70 ? 14.328 6.852 1.137 1 98.12 70 ALA B N 1
ATOM 1373 C CA . ALA B 1 70 ? 12.875 6.844 1.264 1 98.12 70 ALA B CA 1
ATOM 1374 C C . ALA B 1 70 ? 12.445 7.312 2.65 1 98.12 70 ALA B C 1
ATOM 1376 O O . ALA B 1 70 ? 11.531 8.133 2.779 1 98.12 70 ALA B O 1
ATOM 1377 N N . LEU B 1 71 ? 13.141 6.789 3.672 1 98.38 71 LEU B N 1
ATOM 1378 C CA . LEU B 1 71 ? 12.828 7.152 5.051 1 98.38 71 LEU B CA 1
ATOM 1379 C C . LEU B 1 71 ? 13.086 8.633 5.293 1 98.38 71 LEU B C 1
ATOM 1381 O O . LEU B 1 71 ? 12.289 9.305 5.957 1 98.38 71 LEU B O 1
ATOM 1385 N N . GLU B 1 72 ? 14.156 9.102 4.746 1 98.25 72 GLU B N 1
ATOM 1386 C CA . GLU B 1 72 ? 14.492 10.516 4.906 1 98.25 72 GLU B CA 1
ATOM 1387 C C . GLU B 1 72 ? 13.422 11.406 4.285 1 98.25 72 GLU B C 1
ATOM 1389 O O . GLU B 1 72 ? 13.094 12.461 4.828 1 98.25 72 GLU B O 1
ATOM 1394 N N . PHE B 1 73 ? 12.969 11.023 3.152 1 98.44 73 PHE B N 1
ATOM 1395 C CA . PHE B 1 73 ? 11.891 11.758 2.508 1 98.44 73 PHE B CA 1
ATOM 1396 C C . PHE B 1 73 ? 10.688 11.875 3.436 1 98.44 73 PHE B C 1
ATOM 1398 O O . PHE B 1 73 ? 10.148 12.969 3.631 1 98.44 73 PHE B O 1
ATOM 1405 N N . LEU B 1 74 ? 10.258 10.812 4.066 1 98.56 74 LEU B N 1
ATOM 1406 C CA . LEU B 1 74 ? 9.07 10.789 4.914 1 98.56 74 LEU B CA 1
ATOM 1407 C C . LEU B 1 74 ? 9.305 11.578 6.199 1 98.56 74 LEU B C 1
ATOM 1409 O O . LEU B 1 74 ? 8.375 12.195 6.727 1 98.56 74 LEU B O 1
ATOM 1413 N N . LYS B 1 75 ? 10.539 11.555 6.664 1 98.5 75 LYS B N 1
ATOM 1414 C CA . LYS B 1 75 ? 10.875 12.227 7.91 1 98.5 75 LYS B CA 1
ATOM 1415 C C . LYS B 1 75 ? 10.781 13.742 7.754 1 98.5 75 LYS B C 1
ATOM 1417 O O . LYS B 1 75 ? 10.727 14.477 8.75 1 98.5 75 LYS B O 1
ATOM 1422 N N . LYS B 1 76 ? 10.75 14.242 6.531 1 98.31 76 LYS B N 1
ATOM 1423 C CA . LYS B 1 76 ? 10.664 15.68 6.27 1 98.31 76 LYS B CA 1
ATOM 1424 C C . LYS B 1 76 ? 9.227 16.172 6.406 1 98.31 76 LYS B C 1
ATOM 1426 O O . LYS B 1 76 ? 8.984 17.375 6.5 1 98.31 76 LYS B O 1
ATOM 1431 N N . ASP B 1 77 ? 8.289 15.297 6.395 1 98.62 77 ASP B N 1
ATOM 1432 C CA . ASP B 1 77 ? 6.879 15.664 6.449 1 98.62 77 ASP B CA 1
ATOM 1433 C C . ASP B 1 77 ? 6.516 16.25 7.812 1 98.62 77 ASP B C 1
ATOM 1435 O O . ASP B 1 77 ? 7.027 15.805 8.844 1 98.62 77 ASP B O 1
ATOM 1439 N N . VAL B 1 78 ? 5.598 17.125 7.891 1 98.75 78 VAL B N 1
ATOM 1440 C 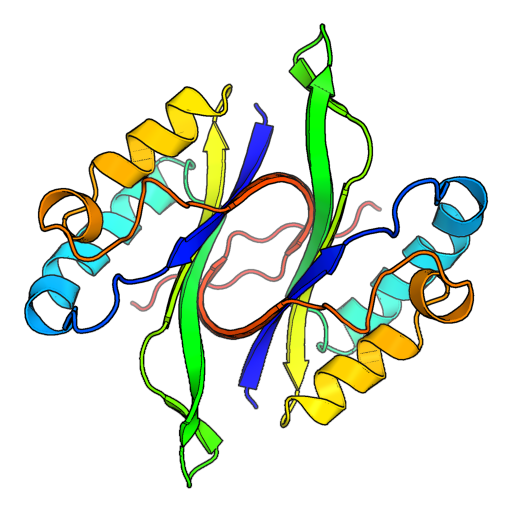CA . VAL B 1 78 ? 5.152 17.797 9.109 1 98.75 78 VAL B CA 1
ATOM 1441 C C . VAL B 1 78 ? 4.621 16.766 10.102 1 98.75 78 VAL B C 1
ATOM 1443 O O . VAL B 1 78 ? 4.77 16.922 11.312 1 98.75 78 VAL B O 1
ATOM 1446 N N . TYR B 1 79 ? 3.932 15.648 9.68 1 98.88 79 TYR B N 1
ATOM 1447 C CA . TYR B 1 79 ? 3.434 14.602 10.562 1 98.88 79 TYR B CA 1
ATOM 1448 C C . TYR B 1 79 ? 4.582 13.898 11.281 1 98.88 79 TYR B C 1
ATOM 1450 O O . TYR B 1 79 ? 4.461 13.531 12.445 1 98.88 79 TYR B O 1
ATOM 1458 N N . ALA B 1 80 ? 5.684 13.695 10.57 1 98.75 80 ALA B N 1
ATOM 1459 C CA . ALA B 1 80 ? 6.863 13.094 11.188 1 98.75 80 ALA B CA 1
ATOM 1460 C C . ALA B 1 80 ? 7.508 14.062 12.18 1 98.75 80 ALA B C 1
ATOM 1462 O O . ALA B 1 80 ? 7.797 13.688 13.32 1 98.75 80 ALA B O 1
ATOM 1463 N N . LYS B 1 81 ? 7.66 15.25 11.781 1 98.56 81 LYS B N 1
ATOM 1464 C CA . LYS B 1 81 ? 8.344 16.25 12.586 1 98.56 81 LYS B CA 1
ATOM 1465 C C . LYS B 1 81 ? 7.555 16.578 13.852 1 98.56 81 LYS B C 1
ATOM 1467 O O . LYS B 1 81 ? 8.133 16.953 14.875 1 98.56 81 LYS B O 1
ATOM 1472 N N . SER B 1 82 ? 6.309 16.469 13.789 1 98.44 82 SER B N 1
ATOM 1473 C CA . SER B 1 82 ? 5.453 16.859 14.906 1 98.44 82 SER B CA 1
ATOM 1474 C C . SER B 1 82 ? 5.129 15.664 15.797 1 98.44 82 SER B C 1
ATOM 1476 O O . SER B 1 82 ? 4.391 15.797 16.781 1 98.44 82 SER B O 1
ATOM 1478 N N . GLY B 1 83 ? 5.582 14.539 15.43 1 98.19 83 GLY B N 1
ATOM 1479 C CA . GLY B 1 83 ? 5.414 13.359 16.266 1 98.19 83 GLY B CA 1
ATOM 1480 C C . GLY B 1 83 ? 4.078 12.672 16.078 1 98.19 83 GLY B C 1
ATOM 1481 O O . GLY B 1 83 ? 3.611 11.953 16.953 1 98.19 83 GLY B O 1
ATOM 1482 N N . ILE B 1 84 ? 3.434 12.938 15.008 1 98.81 84 ILE B N 1
ATOM 1483 C CA . ILE B 1 84 ? 2.166 12.289 14.703 1 98.81 84 ILE B CA 1
ATOM 1484 C C . ILE B 1 84 ? 2.426 10.891 14.141 1 98.81 84 ILE B C 1
ATOM 1486 O O . ILE B 1 84 ? 1.869 9.906 14.633 1 98.81 84 ILE B O 1
ATOM 1490 N N . TRP B 1 85 ? 3.236 10.797 13.117 1 98.88 85 TRP B N 1
ATOM 1491 C CA . TRP B 1 85 ? 3.594 9.523 12.5 1 98.88 85 TRP B CA 1
ATOM 1492 C C . TRP B 1 85 ? 4.551 8.742 13.398 1 98.88 85 TRP B C 1
ATOM 1494 O O . TRP B 1 85 ? 5.465 9.32 13.992 1 98.88 85 TRP B O 1
ATOM 1504 N N . ASP B 1 86 ? 4.367 7.527 13.516 1 98.75 86 ASP B N 1
ATOM 1505 C CA . ASP B 1 86 ? 5.309 6.621 14.172 1 98.75 86 ASP B CA 1
ATOM 1506 C C . ASP B 1 86 ? 6.383 6.141 13.203 1 98.75 86 ASP B C 1
ATOM 1508 O O . ASP B 1 86 ? 6.398 4.969 12.82 1 98.75 86 ASP B O 1
ATOM 1512 N N . VAL B 1 87 ? 7.336 6.945 12.906 1 98.19 87 VAL B N 1
ATOM 1513 C CA . VAL B 1 87 ? 8.336 6.676 11.875 1 98.19 87 VAL B CA 1
ATOM 1514 C C . VAL B 1 87 ? 9.273 5.562 12.336 1 98.19 87 VAL B C 1
ATOM 1516 O O . VAL B 1 87 ? 9.82 4.824 11.523 1 98.19 87 VAL B O 1
ATOM 1519 N N . ASP B 1 88 ? 9.445 5.395 13.625 1 96.94 88 ASP B N 1
ATOM 1520 C CA . ASP B 1 88 ? 10.359 4.402 14.18 1 96.94 88 ASP B CA 1
ATOM 1521 C C . ASP B 1 88 ? 9.859 2.984 13.914 1 96.94 88 ASP B C 1
ATOM 1523 O O . ASP B 1 88 ? 10.625 2.021 13.992 1 96.94 88 ASP B O 1
ATOM 1527 N N . ASN B 1 89 ? 8.578 2.814 13.656 1 98.06 89 ASN B N 1
ATOM 1528 C CA . ASN B 1 89 ? 7.988 1.503 13.406 1 98.06 89 ASN B CA 1
ATOM 1529 C C . ASN B 1 89 ? 7.348 1.431 12.023 1 98.06 89 ASN B C 1
ATOM 1531 O O . ASN B 1 89 ? 6.391 0.679 11.812 1 98.06 89 ASN B O 1
ATOM 1535 N N . ILE B 1 90 ? 7.883 2.129 11.148 1 98.75 90 ILE B N 1
ATOM 1536 C CA . ILE B 1 90 ? 7.379 2.195 9.781 1 98.75 90 ILE B CA 1
ATOM 1537 C C . ILE B 1 90 ? 7.527 0.832 9.109 1 98.75 90 ILE B C 1
ATOM 1539 O O . ILE B 1 90 ? 8.5 0.115 9.359 1 98.75 90 ILE B O 1
ATOM 1543 N N . LEU B 1 91 ? 6.484 0.442 8.312 1 98.75 91 LEU B N 1
ATOM 1544 C CA . LEU B 1 91 ? 6.633 -0.66 7.371 1 98.75 91 LEU B CA 1
ATOM 1545 C C . LEU B 1 91 ? 7.098 -0.152 6.008 1 98.75 91 LEU B C 1
ATOM 1547 O O . LEU B 1 91 ? 6.516 0.785 5.457 1 98.75 91 LEU B O 1
ATOM 1551 N N . ILE B 1 92 ? 8.141 -0.76 5.496 1 98.88 92 ILE B N 1
ATOM 1552 C CA . ILE B 1 92 ? 8.656 -0.301 4.211 1 98.88 92 ILE B CA 1
ATOM 1553 C C . ILE B 1 92 ? 9.281 -1.472 3.457 1 98.88 92 ILE B C 1
ATOM 1555 O O . ILE B 1 92 ? 10.047 -2.246 4.031 1 98.88 92 ILE B O 1
ATOM 1559 N N . PHE B 1 93 ? 8.914 -1.599 2.191 1 98.81 93 PHE B N 1
ATOM 1560 C CA . PHE B 1 93 ? 9.305 -2.715 1.338 1 98.81 93 PHE B CA 1
ATOM 1561 C C . PHE B 1 93 ? 9.719 -2.223 -0.043 1 98.81 93 PHE B C 1
ATOM 1563 O O . PHE B 1 93 ? 9.078 -1.338 -0.612 1 98.81 93 PHE B O 1
ATOM 1570 N N . PRO B 1 94 ? 10.82 -2.834 -0.567 1 98.88 94 PRO B N 1
ATOM 1571 C CA . PRO B 1 94 ? 10.844 -2.701 -2.025 1 98.88 94 PRO B CA 1
ATOM 1572 C C . PRO B 1 94 ? 9.562 -3.201 -2.686 1 98.88 94 PRO B C 1
ATOM 1574 O O . PRO B 1 94 ? 8.984 -4.199 -2.242 1 98.88 94 PRO B O 1
ATOM 1577 N N . TYR B 1 95 ? 9.141 -2.508 -3.656 1 98.94 95 TYR B N 1
ATOM 1578 C CA . TYR B 1 95 ? 7.84 -2.76 -4.273 1 98.94 95 TYR B CA 1
ATOM 1579 C C . TYR B 1 95 ? 7.98 -2.957 -5.777 1 98.94 95 TYR B C 1
ATOM 1581 O O . TYR B 1 95 ? 8.523 -2.094 -6.473 1 98.94 95 TYR B O 1
ATOM 1589 N N . GLY B 1 96 ? 7.625 -4.086 -6.258 1 98.38 96 GLY B N 1
ATOM 1590 C CA . GLY B 1 96 ? 7.535 -4.344 -7.684 1 98.38 96 GLY B CA 1
ATOM 1591 C C . GLY B 1 96 ? 6.137 -4.133 -8.242 1 98.38 96 GLY B C 1
ATOM 1592 O O . GLY B 1 96 ? 5.348 -5.074 -8.32 1 98.38 96 GLY B O 1
ATOM 1593 N N . CYS B 1 97 ? 5.871 -2.961 -8.711 1 98.38 97 CYS B N 1
ATOM 1594 C CA . CYS B 1 97 ? 4.543 -2.582 -9.18 1 98.38 97 CYS B CA 1
ATOM 1595 C C . CYS B 1 97 ? 4.223 -3.25 -10.508 1 98.38 97 CYS B C 1
ATOM 1597 O O . CYS B 1 97 ? 4.949 -3.074 -11.484 1 98.38 97 CYS B O 1
ATOM 1599 N N . ALA B 1 98 ? 3.133 -3.951 -10.508 1 98 98 ALA B N 1
ATOM 1600 C CA . ALA B 1 98 ? 2.682 -4.609 -11.727 1 98 98 ALA B CA 1
ATOM 1601 C C . ALA B 1 98 ? 1.702 -3.729 -12.5 1 98 98 ALA B C 1
ATOM 1603 O O . ALA B 1 98 ? 1.682 -3.742 -13.734 1 98 98 ALA B O 1
ATOM 1604 N N . TYR B 1 99 ? 0.895 -3.057 -11.742 1 98.56 99 TYR B N 1
ATOM 1605 C CA . TYR B 1 99 ? -0.164 -2.232 -12.312 1 98.56 99 TYR B CA 1
ATOM 1606 C C . TYR B 1 99 ? -0.593 -1.143 -11.336 1 98.56 99 TYR B C 1
ATOM 1608 O O . TYR B 1 99 ? -0.623 -1.363 -10.125 1 98.56 99 TYR B O 1
ATOM 1616 N N . ARG B 1 100 ? -0.936 0.005 -11.898 1 98.69 100 ARG B N 1
ATOM 1617 C CA . ARG B 1 100 ? -1.562 1.084 -11.141 1 98.69 100 ARG B CA 1
ATOM 1618 C C . ARG B 1 100 ? -2.553 1.856 -12 1 98.69 100 ARG B C 1
ATOM 1620 O O . ARG B 1 100 ? -2.225 2.266 -13.117 1 98.69 100 ARG B O 1
ATOM 1627 N N . LYS B 1 101 ? -3.723 2.037 -11.484 1 98.56 101 LYS B N 1
ATOM 1628 C CA . LYS B 1 101 ? -4.707 2.893 -12.141 1 98.56 101 LYS B CA 1
ATOM 1629 C C . LYS B 1 101 ? -4.465 4.363 -11.805 1 98.56 101 LYS B C 1
ATOM 1631 O O . LYS B 1 101 ? -4.523 4.762 -10.641 1 98.56 101 LYS B O 1
ATOM 1636 N N . GLY B 1 102 ? -4.367 5.164 -12.805 1 98.44 102 GLY B N 1
ATOM 1637 C CA . GLY B 1 102 ? -4.055 6.566 -12.586 1 98.44 102 GLY B CA 1
ATOM 1638 C C . GLY B 1 102 ? -5.148 7.316 -11.852 1 98.44 102 GLY B C 1
ATOM 1639 O O . GLY B 1 102 ? -6.336 7.07 -12.078 1 98.44 102 GLY B O 1
ATOM 1640 N N . LYS B 1 103 ? -4.777 8.18 -10.977 1 98.12 103 LYS B N 1
ATOM 1641 C CA . LYS B 1 103 ? -5.629 9.133 -10.273 1 98.12 103 LYS B CA 1
ATOM 1642 C C . LYS B 1 103 ? -4.902 10.461 -10.055 1 98.12 103 LYS B C 1
ATOM 1644 O O . LYS B 1 103 ? -3.916 10.523 -9.32 1 98.12 103 LYS B O 1
ATOM 1649 N N . ASP B 1 104 ? -5.465 11.5 -10.531 1 97.38 104 ASP B N 1
ATOM 1650 C CA . ASP B 1 104 ? -4.816 12.805 -10.422 1 97.38 104 ASP B CA 1
ATOM 1651 C C . ASP B 1 104 ? -5.152 13.469 -9.086 1 97.38 104 ASP B C 1
ATOM 1653 O O . ASP B 1 104 ? -6.18 13.172 -8.477 1 97.38 104 ASP B O 1
ATOM 1657 N N . LEU B 1 105 ? -4.285 14.391 -8.703 1 96.06 105 LEU B N 1
ATOM 1658 C CA . LEU B 1 105 ? -4.602 15.227 -7.551 1 96.06 105 LEU B CA 1
ATOM 1659 C C . LEU B 1 105 ? -5.863 16.047 -7.801 1 96.06 105 LEU B C 1
ATOM 1661 O O . LEU B 1 105 ? -6.129 16.453 -8.938 1 96.06 105 LEU B O 1
ATOM 1665 N N . PRO B 1 106 ? -6.582 16.25 -6.734 1 87.38 106 PRO B N 1
ATOM 1666 C CA . PRO B 1 106 ? -7.734 17.141 -6.934 1 87.38 106 PRO B CA 1
ATOM 1667 C C . PRO B 1 106 ? -7.336 18.531 -7.426 1 87.38 106 PRO B C 1
ATOM 1669 O O . PRO B 1 106 ? -6.277 19.031 -7.055 1 87.38 106 PRO B O 1
ATOM 1672 N N . LYS B 1 107 ? -8.086 19.109 -8.406 1 76.62 107 LYS B N 1
ATOM 1673 C CA . LYS B 1 107 ? -7.871 20.438 -8.961 1 76.62 107 LYS B CA 1
ATOM 1674 C C . LYS B 1 107 ? -8.219 21.516 -7.934 1 76.62 107 LYS B C 1
ATOM 1676 O O . LYS B 1 107 ? -9.117 21.344 -7.109 1 76.62 107 LYS B O 1
#